Protein AF-0000000078682394 (afdb_homodimer)

Secondary structure (DSSP, 8-state):
-------------------PPPEEEEETTEEEEES-BS---EEE-S--TT-EEEEES-EEEEEEEEEEESEEEEES-EEEEEEEEEESSEEEEES-EEEEEEESS--SEEEEES-EEEEEE--GGGTTPEEEEES-EEEEEEEEETTEEEEEEPP-EEEEEE-SSSEEEEE-----/-------------------PPPEEEEETTEEEEES-BS---EEE-S--TT-EEEEES-EEEEEEEEEEESEEEEES-EEEEEEEEEESSEEEEES-EEEEEEESS--SEEEEES-EEEEEE--GGGTTPEEEEES-EEEEEEEEETTEEEEEEPP-EEEEEE-SSSEEEEE-----

Nearest PDB structures (foldseek):
  1k8f-assembly2_D  TM=9.895E-01  e=8.429E-22  Homo sapiens
  6fm2-assembly1_B-2  TM=9.900E-01  e=8.565E-20  Mus musculus
  2b0r-assembly1_A  TM=9.673E-01  e=3.808E-13  Cryptosporidium parvum
  1k4z-assembly1_A  TM=9.147E-01  e=5.083E-13  Saccharomyces cerevisiae
  1kq5-assembly1_A  TM=9.573E-01  e=5.751E-12  Saccharomyces cerevisiae

InterPro domains:
  IPR001837 Adenylate cyclase-associated CAP [PTHR10652] (9-176)
  IPR006599 CARP motif [SM00673] (58-95)
  IPR006599 CARP motif [SM00673] (96-133)
  IPR013912 Adenylate cyclase-associated CAP, C-terminal [PF08603] (21-173)
  IPR016098 Cyclase-associated protein CAP/septum formation inhibitor MinC, C-terminal [G3DSA:2.160.20.70] (15-176)
  IPR017901 C-CAP/cofactor C-like domain [PS51329] (21-154)
  IPR036223 Adenylate cyclase-associated CAP, C-terminal superfamily [SSF69340] (21-176)

Organism: Tetraodon nigroviridis (NCBI:txid99883)

Solvent-accessible surface area (backbone atoms only — not comparable to full-atom values): 17610 Å² total; per-residue (Å²): 133,84,79,75,76,77,79,69,59,20,59,54,72,75,80,67,79,76,76,66,74,62,44,78,50,73,57,89,51,35,34,40,39,29,36,40,64,72,39,72,78,45,71,45,68,93,57,45,57,86,22,34,38,43,34,32,47,28,30,46,26,26,40,37,38,42,55,40,28,28,34,39,38,40,34,46,29,33,42,30,37,41,36,35,29,33,33,70,43,42,38,37,39,31,53,26,30,45,32,35,39,37,39,67,32,35,40,51,31,38,36,39,29,46,24,50,28,36,39,37,34,42,19,88,71,20,51,76,24,38,36,34,38,24,41,32,40,70,32,31,43,28,41,66,51,92,96,43,69,48,78,40,74,54,82,48,40,31,38,33,35,52,71,86,83,49,79,46,70,44,66,48,78,66,86,115,134,85,81,75,77,75,83,68,57,20,60,55,71,73,79,68,78,75,76,66,73,61,43,78,48,73,57,90,52,35,34,40,39,30,37,41,63,71,39,73,78,45,72,46,68,93,56,44,57,84,22,34,38,41,35,33,48,28,30,46,26,27,40,37,38,42,57,40,30,29,32,38,38,40,35,48,27,33,42,30,36,39,37,36,31,31,33,71,43,41,39,36,39,30,53,25,31,46,32,35,40,36,38,66,32,35,39,51,30,38,36,38,29,48,23,50,28,36,41,38,34,41,20,88,72,20,50,76,24,38,34,35,40,25,41,31,40,72,31,31,40,28,42,66,51,91,95,43,70,46,77,42,75,54,82,47,40,31,37,34,34,53,73,85,84,48,79,46,71,44,66,50,77,66,83,116

pLDDT: mean 91.29, std 18.42, range [27.94, 99.0]

Sequence (352 aa):
PIKTRSPESVNTPPPVVQKRPPLLELEGKKWRVENFEQKHDLTIEETELKQVAYIFGCSNCTLQIKGKINSIIVDNCTKLGLVFENVVGIVEVINSKAVQVQVLGSVPTISINKTEGCQVYLSRESLRCDIVSARSSEMNILIPQEDEFKEFPVPEQFKTVWDGSKLATEPTEIAGPIKTRSPESVNTPPPVVQKRPPLLELEGKKWRVENFEQKHDLTIEETELKQVAYIFGCSNCTLQIKGKINSIIVDNCTKLGLVFENVVGIVEVINSKAVQVQVLGSVPTISINKTEGCQVYLSRESLRCDIVSARSSEMNILIPQEDEFKEFPVPEQFKTVWDGSKLATEPTEIAG

Structure (mmCIF, N/CA/C/O backbone):
data_AF-0000000078682394-model_v1
#
loop_
_entity.id
_entity.type
_entity.pdbx_description
1 polymer 'Cyclase associated actin cytoskeleton regulatory protein 2'
#
loop_
_atom_site.group_PDB
_atom_site.id
_atom_site.type_symbol
_atom_site.label_atom_id
_atom_site.label_alt_id
_atom_site.label_comp_id
_atom_site.label_asym_id
_atom_site.label_entity_id
_atom_site.label_seq_id
_atom_site.pdbx_PDB_ins_code
_atom_site.Cartn_x
_atom_site.Cartn_y
_atom_site.Cartn_z
_atom_site.occupancy
_atom_site.B_iso_or_equiv
_atom_site.auth_seq_id
_atom_site.auth_comp_id
_atom_site.auth_asym_id
_atom_site.auth_atom_id
_atom_site.pdbx_PDB_model_num
ATOM 1 N N . PRO A 1 1 ? -62.906 -20.812 2.996 1 30.47 1 PRO A N 1
ATOM 2 C CA . PRO A 1 1 ? -61.594 -20.891 3.637 1 30.47 1 PRO A CA 1
ATOM 3 C C . PRO A 1 1 ? -60.688 -19.734 3.236 1 30.47 1 PRO A C 1
ATOM 5 O O . PRO A 1 1 ? -60.438 -19.516 2.045 1 30.47 1 PRO A O 1
ATOM 8 N N . ILE A 1 2 ? -60.75 -18.609 4.039 1 33.66 2 ILE A N 1
ATOM 9 C CA . ILE A 1 2 ? -60.219 -17.266 3.824 1 33.66 2 ILE A CA 1
ATOM 10 C C . ILE A 1 2 ? -58.719 -17.328 3.73 1 33.66 2 ILE A C 1
ATOM 12 O O . ILE A 1 2 ? -58.031 -17.812 4.645 1 33.66 2 ILE A O 1
ATOM 16 N N . LYS A 1 3 ? -58.156 -17.344 2.518 1 36.88 3 LYS A N 1
ATOM 17 C CA . LYS A 1 3 ? -56.75 -17.344 2.15 1 36.88 3 LYS A CA 1
ATOM 18 C C . LYS A 1 3 ? -56 -16.219 2.832 1 36.88 3 LYS A C 1
ATOM 20 O O . LYS A 1 3 ? -56.25 -15.039 2.58 1 36.88 3 LYS A O 1
ATOM 25 N N . THR A 1 4 ? -55.656 -16.406 4.148 1 33.06 4 THR A N 1
ATOM 26 C CA . THR A 1 4 ? -54.969 -15.445 4.988 1 33.06 4 THR A CA 1
ATOM 27 C C . THR A 1 4 ? -53.656 -15.016 4.328 1 33.06 4 THR A C 1
ATOM 29 O O . THR A 1 4 ? -52.844 -15.852 3.928 1 33.06 4 THR A O 1
ATOM 32 N N . ARG A 1 5 ? -53.656 -13.797 3.693 1 38.97 5 ARG A N 1
ATOM 33 C CA . ARG A 1 5 ? -52.531 -13.148 3.004 1 38.97 5 ARG A CA 1
ATOM 34 C C . ARG A 1 5 ? -51.281 -13.156 3.869 1 38.97 5 ARG A C 1
ATOM 36 O O . ARG A 1 5 ? -51.375 -13.07 5.098 1 38.97 5 ARG A O 1
ATOM 43 N N . SER A 1 6 ? -50.219 -13.82 3.418 1 41.22 6 SER A N 1
ATOM 44 C CA . SER A 1 6 ? -48.875 -13.961 3.982 1 41.22 6 SER A CA 1
ATOM 45 C C . SER A 1 6 ? -48.312 -12.609 4.422 1 41.22 6 SER A C 1
ATOM 47 O O . SER A 1 6 ? -48.5 -11.602 3.738 1 41.22 6 SER A O 1
ATOM 49 N N . PRO A 1 7 ? -48.125 -12.367 5.723 1 40.88 7 PRO A N 1
ATOM 50 C CA . PRO A 1 7 ? -47.625 -11.133 6.332 1 40.88 7 PRO A CA 1
ATOM 51 C C . PRO A 1 7 ? -46.406 -10.57 5.609 1 40.88 7 PRO A C 1
ATOM 53 O O . PRO A 1 7 ? -45.531 -11.336 5.18 1 40.88 7 PRO A O 1
ATOM 56 N N . GLU A 1 8 ? -46.5 -9.469 4.895 1 40.22 8 GLU A N 1
ATOM 57 C CA . GLU A 1 8 ? -45.469 -8.695 4.219 1 40.22 8 GLU A CA 1
ATOM 58 C C . GLU A 1 8 ? -44.281 -8.453 5.141 1 40.22 8 GLU A C 1
ATOM 60 O O . GLU A 1 8 ? -44.438 -8.031 6.285 1 40.22 8 GLU A O 1
ATOM 65 N N . SER A 1 9 ? -43.188 -9.195 5.094 1 43.06 9 SER A N 1
ATOM 66 C CA . SER A 1 9 ? -41.906 -9.031 5.773 1 43.06 9 SER A CA 1
ATOM 67 C C . SER A 1 9 ? -41.438 -7.578 5.754 1 43.06 9 SER A C 1
ATOM 69 O O . SER A 1 9 ? -41.344 -6.965 4.688 1 43.06 9 SER A O 1
ATOM 71 N N . VAL A 1 10 ? -41.719 -6.73 6.77 1 39.91 10 VAL A N 1
ATOM 72 C CA . VAL A 1 10 ? -41.25 -5.367 6.961 1 39.91 10 VAL A CA 1
ATOM 73 C C . VAL A 1 10 ? -39.75 -5.324 6.836 1 39.91 10 VAL A C 1
ATOM 75 O O . VAL A 1 10 ? -39.031 -6.094 7.492 1 39.91 10 VAL A O 1
ATOM 78 N N . ASN A 1 11 ? -39.125 -5.102 5.715 1 41.47 11 ASN A N 1
ATOM 79 C CA . ASN A 1 11 ? -37.719 -4.777 5.461 1 41.47 11 ASN A CA 1
ATOM 80 C C . ASN A 1 11 ? -37.219 -3.721 6.43 1 41.47 11 ASN A C 1
ATOM 82 O O . ASN A 1 11 ? -37.625 -2.562 6.375 1 41.47 11 ASN A O 1
ATOM 86 N N . THR A 1 12 ? -37.031 -4.07 7.746 1 46.06 12 THR A N 1
ATOM 87 C CA . THR A 1 12 ? -36.375 -3.127 8.641 1 46.06 12 THR A CA 1
ATOM 88 C C . THR A 1 12 ? -35.094 -2.562 8 1 46.06 12 THR A C 1
ATOM 90 O O . THR A 1 12 ? -34.281 -3.314 7.48 1 46.06 12 THR A O 1
ATOM 93 N N . PRO A 1 13 ? -35.062 -1.286 7.625 1 49.69 13 PRO A N 1
ATOM 94 C CA . PRO A 1 13 ? -33.844 -0.678 7.078 1 49.69 13 PRO A CA 1
ATOM 95 C C . PRO A 1 13 ? -32.594 -1.03 7.879 1 49.69 13 PRO A C 1
ATOM 97 O O . PRO A 1 13 ? -32.688 -1.32 9.07 1 49.69 13 PRO A O 1
ATOM 100 N N . PRO A 1 14 ? -31.562 -1.532 7.293 1 50.28 14 PRO A N 1
ATOM 101 C CA . PRO A 1 14 ? -30.312 -1.797 8.016 1 50.28 14 PRO A CA 1
ATOM 102 C C . PRO A 1 14 ? -29.984 -0.721 9.047 1 50.28 14 PRO A C 1
ATOM 104 O O . PRO A 1 14 ? -30.391 0.434 8.891 1 50.28 14 PRO A O 1
ATOM 107 N N . PRO A 1 15 ? -29.734 -1.069 10.32 1 46.47 15 PRO A N 1
ATOM 108 C CA . PRO A 1 15 ? -29.375 -0.063 11.32 1 46.47 15 PRO A CA 1
ATOM 109 C C . PRO A 1 15 ? -28.406 0.982 10.781 1 46.47 15 PRO A C 1
ATOM 111 O O . PRO A 1 15 ? -27.438 0.636 10.086 1 46.47 15 PRO A O 1
ATOM 114 N N . VAL A 1 16 ? -28.75 2.145 10.422 1 47.88 16 VAL A N 1
ATOM 115 C CA . VAL A 1 16 ? -27.891 3.275 10.094 1 47.88 16 VAL A CA 1
ATOM 116 C C . VAL A 1 16 ? -26.688 3.299 11.031 1 47.88 16 VAL A C 1
ATOM 118 O O . VAL A 1 16 ? -26.828 3.193 12.25 1 47.88 16 VAL A O 1
ATOM 121 N N . VAL A 1 17 ? -25.516 2.746 10.75 1 52.59 17 VAL A N 1
ATOM 122 C CA . VAL A 1 17 ? -24.344 2.959 11.578 1 52.59 17 VAL A CA 1
ATOM 123 C C . VAL A 1 17 ? -24.375 4.359 12.188 1 52.59 17 VAL A C 1
ATOM 125 O O . VAL A 1 17 ? -24.391 5.355 11.461 1 52.59 17 VAL A O 1
ATOM 128 N N . GLN A 1 18 ? -25.062 4.449 13.258 1 57.16 18 GLN A N 1
ATOM 129 C CA . GLN A 1 18 ? -25.25 5.734 13.922 1 57.16 18 GLN A CA 1
ATOM 130 C C . GLN A 1 18 ? -23.953 6.52 13.984 1 57.16 18 GLN A C 1
ATOM 132 O O . GLN A 1 18 ? -22.938 6.023 14.5 1 57.16 18 GLN A O 1
ATOM 137 N N . LYS A 1 19 ? -23.656 7.457 13.117 1 69.19 19 LYS A N 1
ATOM 138 C CA . LYS A 1 19 ? -22.516 8.367 13.094 1 69.19 19 LYS A CA 1
ATOM 139 C C . LYS A 1 19 ? -22.328 9.055 14.445 1 69.19 19 LYS A C 1
ATOM 141 O O . LYS A 1 19 ? -23.281 9.617 14.992 1 69.19 19 LYS A O 1
ATOM 146 N N . ARG A 1 20 ? -21.266 8.82 15.234 1 90.5 20 ARG A N 1
ATOM 147 C CA . ARG A 1 20 ? -20.922 9.484 16.484 1 90.5 20 ARG A CA 1
ATOM 148 C C . ARG A 1 20 ? -20.906 11 16.312 1 90.5 20 ARG A C 1
ATOM 150 O O . ARG A 1 20 ? -20.625 11.508 15.234 1 90.5 20 ARG A O 1
ATOM 157 N N . PRO A 1 21 ? -21.359 11.75 17.359 1 96.25 21 PRO A N 1
ATOM 158 C CA . PRO A 1 21 ? -21.375 13.211 17.281 1 96.25 21 PRO A CA 1
ATOM 159 C C . PRO A 1 21 ? -19.969 13.805 17.156 1 96.25 21 PRO A C 1
ATOM 161 O O . PRO A 1 21 ? -19 13.203 17.609 1 96.25 21 PRO A O 1
ATOM 164 N N . PRO A 1 22 ? -19.969 15.008 16.5 1 98.38 22 PRO A N 1
ATOM 165 C CA . PRO A 1 22 ? -18.688 15.703 16.438 1 98.38 22 PRO A CA 1
ATOM 166 C C . PRO A 1 22 ? -18.141 16.047 17.812 1 98.38 22 PRO A C 1
ATOM 168 O O . PRO A 1 22 ? -18.906 16.344 18.734 1 98.38 22 PRO A O 1
ATOM 171 N N . LEU A 1 23 ? -16.891 15.992 17.984 1 98.44 23 LEU A N 1
ATOM 172 C CA . LEU A 1 23 ? -16.25 16.219 19.266 1 98.44 23 LEU A CA 1
ATOM 173 C C . LEU A 1 23 ? -14.906 16.922 19.078 1 98.44 23 LEU A C 1
ATOM 175 O O . LEU A 1 23 ? -14.109 16.547 18.219 1 98.44 23 LEU A O 1
ATOM 179 N N . LEU A 1 24 ? -14.633 18 19.766 1 98.62 24 LEU A N 1
ATOM 180 C CA . LEU A 1 24 ? -13.344 18.672 19.922 1 98.62 24 LEU A CA 1
ATOM 181 C C . LEU A 1 24 ? -13.07 19 21.375 1 98.62 24 LEU A C 1
ATOM 183 O O . LEU A 1 24 ? -13.656 19.938 21.922 1 98.62 24 LEU A O 1
ATOM 187 N N . GLU A 1 25 ? -12.227 18.219 21.969 1 98.19 25 GLU A N 1
ATOM 188 C CA . GLU A 1 25 ? -11.977 18.422 23.406 1 98.19 25 GLU A CA 1
ATOM 189 C C . GLU A 1 25 ? -10.602 17.906 23.797 1 98.19 25 GLU A C 1
ATOM 191 O O . GLU A 1 25 ? -10.023 17.047 23.109 1 98.19 25 GLU A O 1
ATOM 196 N N . LEU A 1 26 ? -10.078 18.438 24.891 1 98.69 26 LEU A N 1
ATOM 197 C CA . LEU A 1 26 ? -8.859 17.938 25.5 1 98.69 26 LEU A CA 1
ATOM 198 C C . LEU A 1 26 ? -9.172 16.938 26.609 1 98.69 26 LEU A C 1
ATOM 200 O O . LEU A 1 26 ? -9.844 17.266 27.578 1 98.69 26 LEU A O 1
ATOM 204 N N . GLU A 1 27 ? -8.844 15.727 26.438 1 98.38 27 GLU A N 1
ATOM 205 C CA . GLU A 1 27 ? -8.914 14.695 27.469 1 98.38 27 GLU A CA 1
ATOM 206 C C . GLU A 1 27 ? -7.527 14.328 27.984 1 98.38 27 GLU A C 1
ATOM 208 O O . GLU A 1 27 ? -6.816 13.539 27.359 1 98.38 27 GLU A O 1
ATOM 213 N N . GLY A 1 28 ? -7.168 14.875 29.266 1 97.94 28 GLY A N 1
ATOM 214 C CA . GLY A 1 28 ? -5.789 14.742 29.703 1 97.94 28 GLY A CA 1
ATOM 215 C C . GLY A 1 28 ? -4.797 15.461 28.812 1 97.94 28 GLY A C 1
ATOM 216 O O . GLY A 1 28 ? -4.836 16.688 28.703 1 97.94 28 GLY A O 1
ATOM 217 N N . LYS A 1 29 ? -3.979 14.703 28.234 1 98.62 29 LYS A N 1
ATOM 218 C CA . LYS A 1 29 ? -2.988 15.297 27.344 1 98.62 29 LYS A CA 1
ATOM 219 C C . LYS A 1 29 ? -3.379 15.094 25.875 1 98.62 29 LYS A C 1
ATOM 221 O O . LYS A 1 29 ? -2.631 15.461 24.969 1 98.62 29 LYS A O 1
ATOM 226 N N . LYS A 1 30 ? -4.508 14.492 25.641 1 98.81 30 LYS A N 1
ATOM 227 C CA . LYS A 1 30 ? -4.895 14.109 24.297 1 98.81 30 LYS A CA 1
ATOM 228 C C . LYS A 1 30 ? -6.027 14.984 23.766 1 98.81 30 LYS A C 1
ATOM 230 O O . LYS A 1 30 ? -7.133 14.977 24.312 1 98.81 30 LYS A O 1
ATOM 235 N N . TRP A 1 31 ? -5.746 15.781 22.75 1 98.94 31 TRP A N 1
ATOM 236 C CA . TRP A 1 31 ? -6.812 16.438 22.016 1 98.94 31 TRP A CA 1
ATOM 237 C C . TRP A 1 31 ? -7.559 15.445 21.125 1 98.94 31 TRP A C 1
ATOM 239 O O . TRP A 1 31 ? -6.945 14.703 20.359 1 98.94 31 TRP A O 1
ATOM 249 N N . ARG A 1 32 ? -8.836 15.406 21.203 1 98.81 32 ARG A N 1
ATOM 250 C CA . ARG A 1 32 ? -9.695 14.594 20.359 1 98.81 32 ARG A CA 1
ATOM 251 C C . ARG A 1 32 ? -10.492 15.461 19.391 1 98.81 32 ARG A C 1
ATOM 253 O O . ARG A 1 32 ? -11.156 16.406 19.812 1 98.81 32 ARG A O 1
ATOM 260 N N . VAL A 1 33 ? -10.336 15.203 18.141 1 98.88 33 VAL A N 1
ATOM 261 C CA . VAL A 1 33 ? -11.102 15.852 17.062 1 98.88 33 VAL A CA 1
ATOM 262 C C . VAL A 1 33 ? -11.828 14.789 16.25 1 98.88 33 VAL A C 1
ATOM 264 O O . VAL A 1 33 ? -11.227 14.133 15.391 1 98.88 33 VAL A O 1
ATOM 267 N N . GLU A 1 34 ? -13.109 14.633 16.438 1 98.81 34 GLU A N 1
ATOM 268 C CA . GLU A 1 34 ? -13.742 13.445 15.883 1 98.81 34 GLU A CA 1
ATOM 269 C C . GLU A 1 34 ? -15.047 13.789 15.164 1 98.81 34 GLU A C 1
ATOM 271 O O . GLU A 1 34 ? -15.797 14.656 15.617 1 98.81 34 GLU A O 1
ATOM 276 N N . ASN A 1 35 ? -15.242 13.25 14.039 1 98.75 35 ASN A N 1
ATOM 277 C CA . ASN A 1 35 ? -16.531 13.102 13.375 1 98.75 35 ASN A CA 1
ATOM 278 C C . ASN A 1 35 ? -17.078 14.453 12.891 1 98.75 35 ASN A C 1
ATOM 280 O O . ASN A 1 35 ? -18.281 14.68 12.922 1 98.75 35 A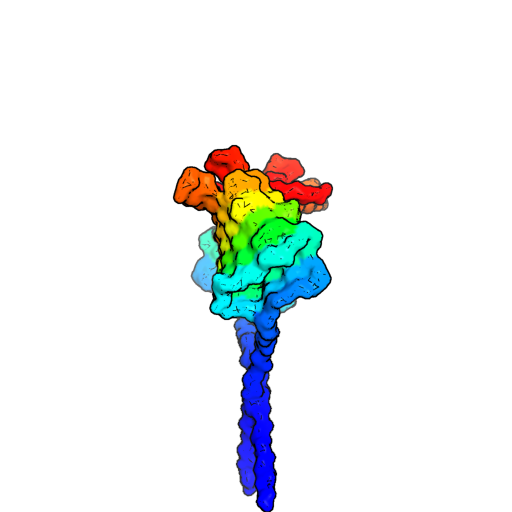SN A O 1
ATOM 284 N N . PHE A 1 36 ? -16.156 15.344 12.555 1 98.75 36 PHE A N 1
ATOM 285 C CA . PHE A 1 36 ? -16.594 16.578 11.922 1 98.75 36 PHE A CA 1
ATOM 286 C C . PHE A 1 36 ? -16.812 16.391 10.43 1 98.75 36 PHE A C 1
ATOM 288 O O . PHE A 1 36 ? -16.078 15.633 9.781 1 98.75 36 PHE A O 1
ATOM 295 N N . GLU A 1 37 ? -17.797 17 9.914 1 98.5 37 GLU A N 1
ATOM 296 C CA . GLU A 1 37 ? -18.078 17.031 8.484 1 98.5 37 GLU A CA 1
ATOM 297 C C . GLU A 1 37 ? -18.25 18.469 7.984 1 98.5 37 GLU A C 1
ATOM 299 O O . GLU A 1 37 ? -18.969 19.266 8.602 1 98.5 37 GLU A O 1
ATOM 304 N N . GLN A 1 38 ? -17.609 18.828 6.957 1 98.31 38 GLN A N 1
ATOM 305 C CA . GLN A 1 38 ? -17.766 20.109 6.277 1 98.31 38 GLN A CA 1
ATOM 306 C C . GLN A 1 38 ? -17.516 21.281 7.23 1 98.31 38 GLN A C 1
ATOM 308 O O . GLN A 1 38 ? -18.297 22.234 7.281 1 98.31 38 GLN A O 1
ATOM 313 N N . LYS A 1 39 ? -16.516 21.141 8.102 1 98.44 39 LYS A N 1
ATOM 314 C CA . LYS A 1 39 ? -16.109 22.203 9.016 1 98.44 39 LYS A CA 1
ATOM 315 C C . LYS A 1 39 ? -14.695 22.672 8.703 1 98.44 39 LYS A C 1
ATOM 317 O O . LYS A 1 39 ? -13.75 21.875 8.719 1 98.44 39 LYS A O 1
ATOM 322 N N . HIS A 1 40 ? -14.508 23.953 8.43 1 98.62 40 HIS A N 1
ATOM 323 C CA . HIS A 1 40 ? -13.227 24.406 7.906 1 98.62 40 HIS A CA 1
ATOM 324 C C . HIS A 1 40 ? -12.578 25.422 8.844 1 98.62 40 HIS A C 1
ATOM 326 O O . HIS A 1 40 ? -11.617 26.094 8.469 1 98.62 40 HIS A O 1
ATOM 332 N N . ASP A 1 41 ? -13.18 25.562 10.055 1 98.5 41 ASP A N 1
ATOM 333 C CA . ASP A 1 41 ? -12.633 26.547 10.984 1 98.5 41 ASP A CA 1
ATOM 334 C C . ASP A 1 41 ? -12.266 25.891 12.312 1 98.5 41 ASP A C 1
ATOM 336 O O . ASP A 1 41 ? -12.297 26.547 13.359 1 98.5 41 ASP A O 1
ATOM 340 N N . LEU A 1 42 ? -11.969 24.609 12.305 1 98.81 42 LEU A N 1
ATOM 341 C CA . LEU A 1 42 ? -11.508 23.938 13.523 1 98.81 42 LEU A CA 1
ATOM 342 C C . LEU A 1 42 ? -10.117 24.438 13.914 1 98.81 42 LEU A C 1
ATOM 344 O O . LEU A 1 42 ? -9.25 24.594 13.055 1 98.81 42 LEU A O 1
ATOM 348 N N . THR A 1 43 ? -9.969 24.75 15.266 1 98.81 43 THR A N 1
ATOM 349 C CA . THR A 1 43 ? -8.672 25.234 15.711 1 98.81 43 THR A CA 1
ATOM 350 C C . THR A 1 43 ? -8.367 24.734 17.125 1 98.81 43 THR A C 1
ATOM 352 O O . THR A 1 43 ? -9.258 24.688 17.984 1 98.81 43 THR A O 1
ATOM 355 N N . ILE A 1 44 ? -7.18 24.359 17.281 1 98.81 44 ILE A N 1
ATOM 356 C CA . ILE A 1 44 ? -6.609 24.141 18.609 1 98.81 44 ILE A CA 1
ATOM 357 C C . ILE A 1 44 ? -5.535 25.188 18.891 1 98.81 44 ILE A C 1
ATOM 359 O O . ILE A 1 44 ? -4.5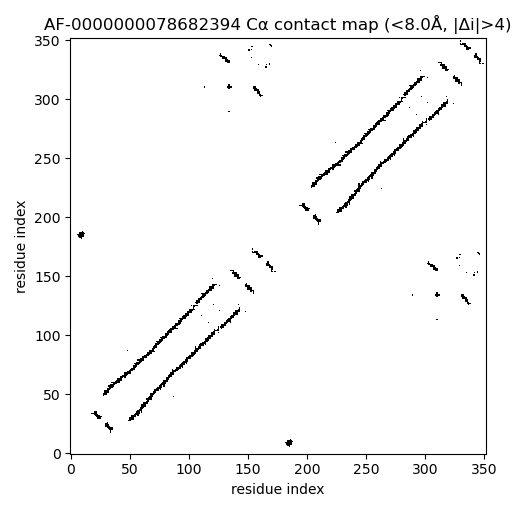 25.219 18.234 1 98.81 44 ILE A O 1
ATOM 363 N N . GLU A 1 45 ? -5.719 26.016 19.922 1 97.5 45 GLU A N 1
ATOM 364 C CA . GLU A 1 45 ? -4.809 27.141 20.172 1 97.5 45 GLU A CA 1
ATOM 365 C C . GLU A 1 45 ? -4.012 26.922 21.453 1 97.5 45 GLU A C 1
ATOM 367 O O . GLU A 1 45 ? -2.842 27.312 21.531 1 97.5 45 GLU A O 1
ATOM 372 N N . GLU A 1 46 ? -4.594 26.406 22.516 1 95.62 46 GLU A N 1
ATOM 373 C CA . GLU A 1 46 ? -3.902 26.203 23.781 1 95.62 46 GLU A CA 1
ATOM 374 C C . GLU A 1 46 ? -3.215 24.828 23.812 1 95.62 46 GLU A C 1
ATOM 376 O O . GLU A 1 46 ? -3.785 23.859 24.297 1 95.62 46 GLU A O 1
ATOM 381 N N . THR A 1 47 ? -1.995 24.859 23.297 1 98.38 47 THR A N 1
ATOM 382 C CA . THR A 1 47 ? -1.3 23.578 23.203 1 98.38 47 THR A CA 1
ATOM 383 C C . THR A 1 47 ? -0.119 23.531 24.156 1 98.38 47 THR A C 1
ATOM 385 O O . THR A 1 47 ? 0.39 24.578 24.578 1 98.38 47 THR A O 1
ATOM 388 N N . GLU A 1 48 ? 0.277 22.391 24.609 1 98.56 48 GLU A N 1
ATOM 389 C CA . GLU A 1 48 ? 1.474 22.109 25.391 1 98.56 48 GLU A CA 1
ATOM 390 C C . GLU A 1 48 ? 2.301 21 24.734 1 98.56 48 GLU A C 1
ATOM 392 O O . GLU A 1 48 ? 1.747 20.078 24.141 1 98.56 48 GLU A O 1
ATOM 397 N N . LEU A 1 49 ? 3.529 21.062 25.062 1 98.25 49 LEU A N 1
ATOM 398 C CA . LEU A 1 49 ? 4.52 20.203 24.422 1 98.25 49 LEU A CA 1
ATOM 399 C C . LEU A 1 49 ? 4.18 18.734 24.641 1 98.25 49 LEU A C 1
ATOM 401 O O . LEU A 1 49 ? 4.402 17.906 23.766 1 98.25 49 LEU A O 1
ATOM 405 N N . LYS A 1 50 ? 3.689 18.406 25.781 1 98.5 50 LYS A N 1
ATOM 406 C CA . LYS A 1 50 ? 3.441 17.016 26.141 1 98.5 50 LYS A CA 1
ATOM 407 C C . LYS A 1 50 ? 2.174 16.484 25.469 1 98.5 50 LYS A C 1
ATOM 409 O O . LYS A 1 50 ? 1.908 15.281 25.484 1 98.5 50 LYS A O 1
ATOM 414 N N . GLN A 1 51 ? 1.361 17.359 24.844 1 98.88 51 GLN A N 1
ATOM 415 C CA . GLN A 1 51 ? 0.046 17 24.328 1 98.88 51 GLN A CA 1
ATOM 416 C C . GLN A 1 51 ? 0.157 16.328 22.969 1 98.88 51 GLN A C 1
ATOM 418 O O . GLN A 1 51 ? 1.135 16.547 22.25 1 98.88 51 GLN A O 1
ATOM 423 N N . VAL A 1 52 ? -0.777 15.445 22.672 1 98.94 52 VAL A N 1
ATOM 424 C CA . VAL A 1 52 ? -0.942 14.812 21.375 1 98.94 52 VAL A CA 1
ATOM 425 C C . VAL A 1 52 ? -2.332 15.117 20.828 1 98.94 52 VAL A C 1
ATOM 427 O O . VAL A 1 52 ? -3.25 15.445 21.578 1 98.94 52 VAL A O 1
ATOM 430 N N . ALA A 1 53 ? -2.514 15.094 19.531 1 98.94 53 ALA A N 1
ATOM 431 C CA . ALA A 1 53 ? -3.816 15.273 18.891 1 98.94 53 ALA A CA 1
ATOM 432 C C . ALA A 1 53 ? -4.215 14.039 18.094 1 98.94 53 ALA A C 1
ATOM 434 O O . ALA A 1 53 ? -3.391 13.461 17.375 1 98.94 53 ALA A O 1
ATOM 435 N N . TYR A 1 54 ? -5.363 13.602 18.312 1 98.94 54 TYR A N 1
ATOM 436 C CA . TYR A 1 54 ? -5.961 12.492 17.562 1 98.94 54 TYR A CA 1
ATOM 437 C C . TYR A 1 54 ? -7.184 12.953 16.781 1 98.94 54 TYR A C 1
ATOM 439 O O . TYR A 1 54 ? -8.195 13.336 17.375 1 98.94 54 TYR A O 1
ATOM 447 N N . ILE A 1 55 ? -7.062 12.914 15.484 1 98.94 55 ILE A N 1
ATOM 448 C CA . ILE A 1 55 ? -8.133 13.312 14.578 1 98.94 55 ILE A CA 1
ATOM 449 C C . ILE A 1 55 ? -8.75 12.078 13.938 1 98.94 55 ILE A C 1
ATOM 451 O O . ILE A 1 55 ? -8.055 11.281 13.305 1 98.94 55 ILE A O 1
ATOM 455 N N . PHE A 1 56 ? -10.031 11.93 14.07 1 98.88 56 PHE A N 1
ATOM 456 C CA . PHE A 1 56 ? -10.641 10.68 13.633 1 98.88 56 PHE A CA 1
ATOM 457 C C . PHE A 1 56 ? -11.969 10.945 12.922 1 98.88 56 PHE A C 1
ATOM 459 O O . PHE A 1 56 ? -12.812 11.68 13.438 1 98.88 56 PHE A O 1
ATOM 466 N N . GLY A 1 57 ? -12.125 10.375 11.766 1 98.75 57 GLY A N 1
ATOM 467 C CA . GLY A 1 57 ? -13.43 10.297 11.125 1 98.75 57 GLY A CA 1
ATOM 468 C C . GLY A 1 57 ? -13.93 11.641 10.625 1 98.75 57 GLY A C 1
ATOM 469 O O . GLY A 1 57 ? -15.133 11.875 10.562 1 98.75 57 GLY A O 1
ATOM 470 N N . CYS A 1 58 ? -13.031 12.562 10.398 1 98.81 58 CYS A N 1
ATOM 471 C CA . CYS A 1 58 ? -13.414 13.859 9.867 1 98.81 58 CYS A CA 1
ATOM 472 C C . CYS A 1 58 ? -13.445 13.844 8.344 1 98.81 58 CYS A C 1
ATOM 474 O O . CYS A 1 58 ? -12.633 13.164 7.711 1 98.81 58 CYS A O 1
ATOM 476 N N . SER A 1 59 ? -14.375 14.531 7.738 1 98.88 59 SER A N 1
ATOM 477 C CA . SER A 1 59 ? -14.539 14.555 6.289 1 98.88 59 SER A CA 1
ATOM 478 C C . SER A 1 59 ? -14.758 15.977 5.785 1 98.88 59 SER A C 1
ATOM 480 O O . SER A 1 59 ? -15.648 16.688 6.266 1 98.88 59 SER A O 1
ATOM 482 N N . ASN A 1 60 ? -14.031 16.344 4.883 1 98.81 60 ASN A N 1
ATOM 483 C CA . ASN A 1 60 ? -14.117 17.672 4.285 1 98.81 60 ASN A CA 1
ATOM 484 C C . ASN A 1 60 ? -14 18.766 5.34 1 98.81 60 ASN A C 1
ATOM 486 O O . ASN A 1 60 ? -14.883 19.625 5.449 1 98.81 60 ASN A O 1
ATOM 490 N N . CYS A 1 61 ? -12.875 18.703 6.043 1 98.88 61 CYS A N 1
ATOM 491 C CA . CYS A 1 61 ? -12.633 19.609 7.16 1 98.88 61 CYS A CA 1
ATOM 492 C C . CYS A 1 61 ? -11.234 20.203 7.094 1 98.88 61 CYS A C 1
ATOM 494 O O . CYS A 1 61 ? -10.367 19.672 6.383 1 98.88 61 CYS A O 1
ATOM 496 N N . THR A 1 62 ? -11.055 21.266 7.777 1 98.94 62 THR A N 1
ATOM 497 C CA . THR A 1 62 ? -9.734 21.828 7.988 1 98.94 62 THR A CA 1
ATOM 498 C C . THR A 1 62 ? -9.469 22.047 9.477 1 98.94 62 THR A C 1
ATOM 500 O O . THR A 1 62 ? -10.344 22.547 10.195 1 98.94 62 THR A O 1
ATOM 503 N N . LEU A 1 63 ? -8.383 21.625 9.922 1 98.94 63 LEU A N 1
ATOM 504 C CA . LEU A 1 63 ? -7.973 21.797 11.312 1 98.94 63 LEU A CA 1
ATOM 505 C C . LEU A 1 63 ? -6.637 22.531 11.398 1 98.94 63 LEU A C 1
ATOM 507 O O . LEU A 1 63 ? -5.691 22.188 10.68 1 98.94 63 LEU A O 1
ATOM 511 N N . GLN A 1 64 ? -6.609 23.531 12.211 1 98.94 64 GLN A N 1
ATOM 512 C CA . GLN A 1 64 ? -5.363 24.219 12.523 1 98.94 64 GLN A CA 1
ATOM 513 C C . GLN A 1 64 ? -4.941 23.969 13.969 1 98.94 64 GLN A C 1
ATOM 515 O O . GLN A 1 64 ? -5.754 24.078 14.883 1 98.94 64 GLN A O 1
ATOM 520 N N . ILE A 1 65 ? -3.725 23.625 14.125 1 98.94 65 ILE A N 1
ATOM 521 C CA . ILE A 1 65 ? -3.16 23.453 15.461 1 98.94 65 ILE A CA 1
ATOM 522 C C . ILE A 1 65 ? -2.012 24.438 15.664 1 98.94 65 ILE A C 1
ATOM 524 O O . ILE A 1 65 ? -0.986 24.359 14.984 1 98.94 65 ILE A O 1
ATOM 528 N N . LYS A 1 66 ? -2.143 25.312 16.594 1 98.81 66 LYS A N 1
ATOM 529 C CA . LYS A 1 66 ? -1.12 26.312 16.859 1 98.81 66 LYS A CA 1
ATOM 530 C C . LYS A 1 66 ? -0.173 25.844 17.969 1 98.81 66 LYS A C 1
ATOM 532 O O . LYS A 1 66 ? -0.547 25.031 18.812 1 98.81 66 LYS A O 1
ATOM 537 N N . GLY A 1 67 ? 1.029 26.406 17.938 1 98.56 67 GLY A N 1
ATOM 538 C CA . GLY A 1 67 ? 1.997 26.094 18.984 1 98.56 67 GLY A CA 1
ATOM 539 C C . GLY A 1 67 ? 2.783 24.828 18.703 1 98.56 67 GLY A C 1
ATOM 540 O O . GLY A 1 67 ? 3.176 24.562 17.578 1 98.56 67 GLY A O 1
ATOM 541 N N . LYS A 1 68 ? 3.215 24.219 19.828 1 98.75 68 LYS A N 1
ATOM 542 C CA . LYS A 1 68 ? 4.074 23.047 19.75 1 98.75 68 LYS A CA 1
ATOM 543 C C . LYS A 1 68 ? 3.484 21.875 20.531 1 98.75 68 LYS A C 1
ATOM 545 O O . LYS A 1 68 ? 3.145 22.016 21.719 1 98.75 68 LYS A O 1
ATOM 550 N N . ILE A 1 69 ? 3.219 20.766 19.859 1 98.81 69 ILE A N 1
ATOM 551 C CA . ILE A 1 69 ? 2.721 19.594 20.547 1 98.81 69 ILE A CA 1
ATOM 552 C C . ILE A 1 69 ? 3.605 18.391 20.219 1 98.81 69 ILE A C 1
ATOM 554 O O . ILE A 1 69 ? 4.527 18.5 19.406 1 98.81 69 ILE A O 1
ATOM 558 N N . ASN A 1 70 ? 3.373 17.234 20.812 1 98.94 70 ASN A N 1
ATOM 559 C CA . ASN A 1 70 ? 4.25 16.078 20.734 1 98.94 70 ASN A CA 1
ATOM 560 C C . ASN A 1 70 ? 4.051 15.32 19.422 1 98.94 70 ASN A C 1
ATOM 562 O O . ASN A 1 70 ? 5.023 14.984 18.734 1 98.94 70 ASN A O 1
ATOM 566 N N . SER A 1 71 ? 2.787 15 19.172 1 98.94 71 SER A N 1
ATOM 567 C CA . SER A 1 71 ? 2.5 14.219 17.969 1 98.94 71 SER A CA 1
ATOM 568 C C . SER A 1 71 ? 1.068 14.438 17.5 1 98.94 71 SER A C 1
ATOM 570 O O . SER A 1 71 ? 0.235 14.961 18.234 1 98.94 71 SER A O 1
ATOM 572 N N . ILE A 1 72 ? 0.79 14.133 16.281 1 99 72 ILE A N 1
ATOM 573 C CA . ILE A 1 72 ? -0.539 14.203 15.688 1 99 72 ILE A CA 1
ATOM 574 C C . ILE A 1 72 ? -0.832 12.914 14.93 1 99 72 ILE A C 1
ATOM 576 O O . ILE A 1 72 ? 0.034 12.391 14.227 1 99 72 ILE A O 1
ATOM 580 N N . ILE A 1 73 ? -1.991 12.375 15.062 1 99 73 ILE A N 1
ATOM 581 C CA . ILE A 1 73 ? -2.449 11.242 14.273 1 99 73 ILE A CA 1
ATOM 582 C C . ILE A 1 73 ? -3.752 11.594 13.562 1 99 73 ILE A C 1
ATOM 584 O O . ILE A 1 73 ? -4.719 12.016 14.195 1 99 73 ILE A O 1
ATOM 588 N N . VAL A 1 74 ? -3.777 11.5 12.312 1 98.94 74 VAL A N 1
ATOM 589 C CA . VAL A 1 74 ? -4.961 11.594 11.469 1 98.94 74 VAL A CA 1
ATOM 590 C C . VAL A 1 74 ? -5.398 10.195 11.039 1 98.94 74 VAL A C 1
ATOM 592 O O . VAL A 1 74 ? -4.676 9.5 10.312 1 98.94 74 VAL A O 1
ATOM 595 N N . ASP A 1 75 ? -6.578 9.812 11.453 1 98.94 75 ASP A N 1
ATOM 596 C CA . ASP A 1 75 ? -7.023 8.438 11.234 1 98.94 75 ASP A CA 1
ATOM 597 C C . ASP A 1 75 ? -8.438 8.406 10.656 1 98.94 75 ASP A C 1
ATOM 599 O O . ASP A 1 75 ? -9.359 8.992 11.219 1 98.94 75 ASP A O 1
ATOM 603 N N . ASN A 1 76 ? -8.547 7.703 9.516 1 98.88 76 ASN A N 1
ATOM 604 C CA . ASN A 1 76 ? -9.859 7.469 8.922 1 98.88 76 ASN A CA 1
ATOM 605 C C . ASN A 1 76 ? -10.555 8.781 8.562 1 98.88 76 ASN A C 1
ATOM 607 O O . ASN A 1 76 ? -11.727 8.977 8.891 1 98.88 76 ASN A O 1
ATOM 611 N N . CYS A 1 77 ? -9.797 9.688 7.941 1 98.94 77 CYS A N 1
ATOM 612 C CA . CYS A 1 77 ? -10.344 10.969 7.512 1 98.94 77 CYS A CA 1
ATOM 613 C C . CYS A 1 77 ? -10.367 11.07 5.992 1 98.94 77 CYS A C 1
ATOM 615 O O . CYS A 1 77 ? -9.594 10.391 5.309 1 98.94 77 CYS A O 1
ATOM 617 N N . THR A 1 78 ? -11.203 11.82 5.445 1 98.94 78 THR A N 1
ATOM 618 C CA . THR A 1 78 ? -11.32 12.055 4.008 1 98.94 78 THR A CA 1
ATOM 619 C C . THR A 1 78 ? -11.391 13.555 3.717 1 98.94 78 THR A C 1
ATOM 621 O O . THR A 1 78 ? -12.164 14.281 4.348 1 98.94 78 THR A O 1
ATOM 624 N N . LYS A 1 79 ? -10.617 14.039 2.844 1 98.88 79 LYS A N 1
ATOM 625 C CA . LYS A 1 79 ? -10.586 15.453 2.471 1 98.88 79 LYS A CA 1
ATOM 626 C C . LYS A 1 79 ? -10.32 16.328 3.684 1 98.88 79 LYS A C 1
ATOM 628 O O . LYS A 1 79 ? -11.062 17.281 3.941 1 98.88 79 LYS A O 1
ATOM 633 N N . LEU A 1 80 ? -9.328 15.992 4.426 1 98.94 80 LEU A N 1
ATOM 634 C CA . LEU A 1 80 ? -8.938 16.766 5.598 1 98.94 80 LEU A CA 1
ATOM 635 C C . LEU A 1 80 ? -7.691 17.594 5.312 1 98.94 80 LEU A C 1
ATOM 637 O O . LEU A 1 80 ? -6.719 17.094 4.754 1 98.94 80 LEU A O 1
ATOM 641 N N . GLY A 1 81 ? -7.742 18.828 5.59 1 98.94 81 GLY A N 1
ATOM 642 C CA . GLY A 1 81 ? -6.562 19.672 5.645 1 98.94 81 GLY A CA 1
ATOM 643 C C . GLY A 1 81 ? -6.066 19.922 7.059 1 98.94 81 GLY A C 1
ATOM 644 O O . GLY A 1 81 ? -6.805 20.422 7.906 1 98.94 81 GLY A O 1
ATOM 645 N N . LEU A 1 82 ? -4.93 19.516 7.324 1 99 82 LEU A N 1
ATOM 646 C CA . LEU A 1 82 ? -4.273 19.75 8.609 1 99 82 LEU A CA 1
ATOM 647 C C . LEU A 1 82 ? -3.156 20.781 8.469 1 99 82 LEU A C 1
ATOM 649 O O . LEU A 1 82 ? -2.264 20.625 7.633 1 99 82 LEU A O 1
ATOM 653 N N . VAL A 1 83 ? -3.207 21.812 9.172 1 99 83 VAL A N 1
ATOM 654 C CA . VAL A 1 83 ? -2.143 22.812 9.266 1 99 83 VAL A CA 1
ATOM 655 C C . VAL A 1 83 ? -1.634 22.875 10.703 1 99 83 VAL A C 1
ATOM 657 O O . VAL A 1 83 ? -2.424 23 11.648 1 99 83 VAL A O 1
ATOM 660 N N . PHE A 1 84 ? -0.323 22.797 10.906 1 98.94 84 PHE A N 1
ATOM 661 C CA . PHE A 1 84 ? 0.191 22.891 12.266 1 98.94 84 PHE A CA 1
ATOM 662 C C . PHE A 1 84 ? 1.521 23.641 12.297 1 98.94 84 PHE A C 1
ATOM 664 O O . PHE A 1 84 ? 2.197 23.75 11.273 1 98.94 84 PHE A O 1
ATOM 671 N N . GLU A 1 85 ? 1.854 24.141 13.445 1 98.88 85 GLU A N 1
ATOM 672 C CA . GLU A 1 85 ? 3.098 24.891 13.562 1 98.88 85 GLU A CA 1
ATOM 673 C C . GLU A 1 85 ? 4.281 23.969 13.828 1 98.88 85 GLU A C 1
ATOM 675 O O . GLU A 1 85 ? 5.105 23.734 12.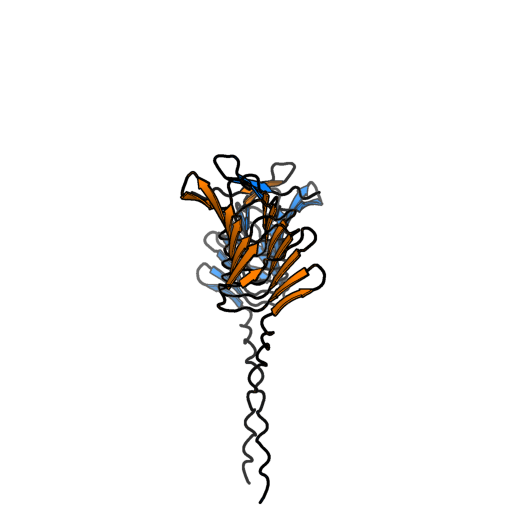945 1 98.88 85 GLU A O 1
ATOM 680 N N . ASN A 1 86 ? 4.34 23.391 15.047 1 98.94 86 ASN A N 1
ATOM 681 C CA . ASN A 1 86 ? 5.484 22.547 15.391 1 98.94 86 ASN A CA 1
ATOM 682 C C . ASN A 1 86 ? 5.043 21.234 16.016 1 98.94 86 ASN A C 1
ATOM 684 O O . ASN A 1 86 ? 4.152 21.203 16.859 1 98.94 86 ASN A O 1
ATOM 688 N N . VAL A 1 87 ? 5.605 20.156 15.602 1 98.94 87 VAL A N 1
ATOM 689 C CA . VAL A 1 87 ? 5.477 18.844 16.219 1 98.94 87 VAL A CA 1
ATOM 690 C C . VAL A 1 87 ? 6.859 18.297 16.547 1 98.94 87 VAL A C 1
ATOM 692 O O . VAL A 1 87 ? 7.766 18.312 15.719 1 98.94 87 VAL A O 1
ATOM 695 N N . VAL A 1 88 ? 7.012 17.766 17.703 1 98.81 88 VAL A N 1
ATOM 696 C CA . VAL A 1 88 ? 8.32 17.359 18.188 1 98.81 88 VAL A CA 1
ATOM 697 C C . VAL A 1 88 ? 8.633 15.945 17.688 1 98.81 88 VAL A C 1
ATOM 699 O O . VAL A 1 88 ? 9.789 15.617 17.422 1 98.81 88 VAL A O 1
ATOM 702 N N . GLY A 1 89 ? 7.691 15.156 17.609 1 98.75 89 GLY A N 1
ATOM 703 C CA . GLY A 1 89 ? 7.879 13.766 17.219 1 98.75 89 GLY A CA 1
ATOM 704 C C . GLY A 1 89 ? 7.438 13.469 15.797 1 98.75 89 GLY A C 1
ATOM 705 O O . GLY A 1 89 ? 8.172 13.742 14.844 1 98.75 89 GLY A O 1
ATOM 706 N N . ILE A 1 90 ? 6.18 13.023 15.789 1 98.94 90 ILE A N 1
ATOM 707 C CA . ILE A 1 90 ? 5.75 12.445 14.523 1 98.94 90 ILE A CA 1
ATOM 708 C C . ILE A 1 90 ? 4.328 12.898 14.203 1 98.94 90 ILE A C 1
ATOM 710 O O . ILE A 1 90 ? 3.504 13.07 15.109 1 98.94 90 ILE A O 1
ATOM 714 N N . VAL A 1 91 ? 4.027 13.148 12.93 1 99 91 VAL A N 1
ATOM 715 C CA . VAL A 1 91 ? 2.676 13.234 12.391 1 99 91 VAL A CA 1
ATOM 716 C C . VAL A 1 91 ? 2.355 11.984 11.586 1 99 91 VAL A C 1
ATOM 718 O O . VAL A 1 91 ? 3.105 11.609 10.68 1 99 91 VAL A O 1
ATOM 721 N N . GLU A 1 92 ? 1.289 11.297 11.859 1 99 92 GLU A N 1
ATOM 722 C CA . GLU A 1 92 ? 0.886 10.078 11.172 1 99 92 GLU A CA 1
ATOM 723 C C . GLU A 1 92 ? -0.456 10.258 10.469 1 99 92 GLU A C 1
ATOM 725 O O . GLU A 1 92 ? -1.424 10.719 11.07 1 99 92 GLU A O 1
ATOM 730 N N . VAL A 1 93 ? -0.515 9.977 9.242 1 99 93 VAL A N 1
ATOM 731 C CA . VAL A 1 93 ? -1.752 9.867 8.477 1 99 93 VAL A CA 1
ATOM 732 C C . VAL A 1 93 ? -2.029 8.398 8.148 1 99 93 VAL A C 1
ATOM 734 O O . VAL A 1 93 ? -1.234 7.746 7.469 1 99 93 VAL A O 1
ATOM 737 N N . ILE A 1 94 ? -3.115 7.887 8.609 1 98.94 94 ILE A N 1
ATOM 738 C CA . ILE A 1 94 ? -3.357 6.461 8.438 1 98.94 94 ILE A CA 1
ATOM 739 C C . ILE A 1 94 ? -4.82 6.227 8.062 1 98.94 94 ILE A C 1
ATOM 741 O O . ILE A 1 94 ? -5.715 6.891 8.594 1 98.94 94 ILE A O 1
ATOM 745 N N . ASN A 1 95 ? -5.066 5.316 7.184 1 98.81 95 ASN A N 1
ATOM 746 C CA . ASN A 1 95 ? -6.406 4.902 6.777 1 98.81 95 ASN A CA 1
ATOM 747 C C . ASN A 1 95 ? -7.211 6.078 6.223 1 98.81 95 ASN A C 1
ATOM 749 O O . ASN A 1 95 ? -8.375 6.25 6.57 1 98.81 95 ASN A O 1
ATOM 753 N N . SER A 1 96 ? -6.59 6.891 5.422 1 98.94 96 SER A N 1
ATOM 754 C CA . SER A 1 96 ? -7.25 8.141 5.047 1 98.94 96 SER A CA 1
ATOM 755 C C . SER A 1 96 ? -7.211 8.344 3.535 1 98.94 96 SER A C 1
ATOM 757 O O . SER A 1 96 ? -6.629 7.543 2.805 1 98.94 96 SER A O 1
ATOM 759 N N . LYS A 1 97 ? -7.883 9.312 3.088 1 98.94 97 LYS A N 1
ATOM 760 C CA . LYS A 1 97 ? -7.996 9.617 1.666 1 98.94 97 LYS A CA 1
ATOM 761 C C . LYS A 1 97 ? -8.016 11.125 1.427 1 98.94 97 LYS A C 1
ATOM 763 O O . LYS A 1 97 ? -8.734 11.859 2.105 1 98.94 97 LYS A O 1
ATOM 768 N N . ALA A 1 98 ? -7.246 11.562 0.545 1 98.88 98 ALA A N 1
ATOM 769 C CA . ALA A 1 98 ? -7.227 12.961 0.12 1 98.88 98 ALA A CA 1
ATOM 770 C C . ALA A 1 98 ? -6.922 13.883 1.294 1 98.88 98 ALA A C 1
ATOM 772 O O . ALA A 1 98 ? -7.691 14.805 1.583 1 98.88 98 ALA A O 1
ATOM 773 N N . VAL A 1 99 ? -5.828 13.711 1.907 1 98.94 99 VAL A N 1
ATOM 774 C CA . VAL A 1 99 ? -5.418 14.5 3.061 1 98.94 99 VAL A CA 1
ATOM 775 C C . VAL A 1 99 ? -4.34 15.5 2.645 1 98.94 99 VAL A C 1
ATOM 777 O O . VAL A 1 99 ? -3.48 15.188 1.818 1 98.94 99 VAL A O 1
ATOM 780 N N . GLN A 1 100 ? -4.391 16.656 3.148 1 98.94 100 GLN A N 1
ATOM 781 C CA . GLN A 1 100 ? -3.336 17.656 3.008 1 98.94 100 GLN A CA 1
ATOM 782 C C . GLN A 1 100 ? -2.73 18 4.363 1 98.94 100 GLN A C 1
ATOM 784 O O . GLN A 1 100 ? -3.455 18.297 5.316 1 98.94 100 GLN A O 1
ATOM 789 N N . VAL A 1 101 ? -1.466 17.938 4.422 1 99 101 VAL A N 1
ATOM 790 C CA . VAL A 1 101 ? -0.731 18.312 5.629 1 99 101 VAL A CA 1
ATOM 791 C C . VAL A 1 101 ? 0.181 19.5 5.332 1 99 101 VAL A C 1
ATOM 793 O O . VAL A 1 101 ? 1.031 19.438 4.441 1 99 101 VAL A O 1
ATOM 796 N N . GLN A 1 102 ? -0.021 20.531 5.984 1 98.94 102 GLN A N 1
ATOM 797 C CA . GLN A 1 102 ? 0.847 21.688 5.832 1 98.94 102 GLN A CA 1
ATOM 798 C C . GLN A 1 102 ? 1.622 21.969 7.117 1 98.94 102 GLN A C 1
ATOM 800 O O . GLN A 1 102 ? 1.024 22.188 8.172 1 98.94 102 GLN A O 1
ATOM 805 N N . VAL A 1 103 ? 2.895 21.969 6.992 1 98.94 103 VAL A N 1
ATOM 806 C CA . VAL A 1 103 ? 3.793 22.281 8.102 1 98.94 103 VAL A CA 1
ATOM 807 C C . VAL A 1 103 ? 4.188 23.75 8.047 1 98.94 103 VAL A C 1
ATOM 809 O O . VAL A 1 103 ? 4.754 24.219 7.055 1 98.94 103 VA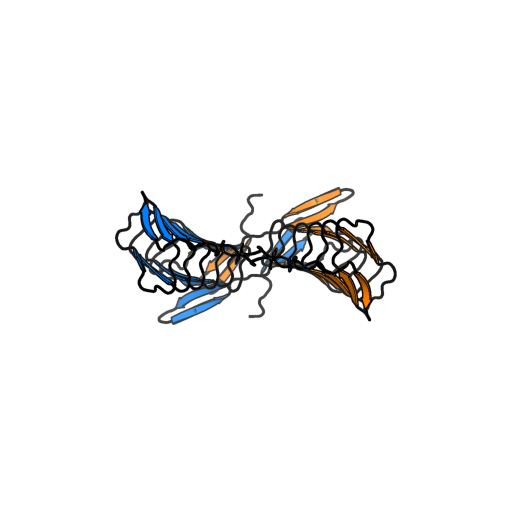L A O 1
ATOM 812 N N . LEU A 1 104 ? 3.912 24.5 9.047 1 98.81 104 LEU A N 1
ATOM 813 C CA . LEU A 1 104 ? 4.336 25.891 9.094 1 98.81 104 LEU A CA 1
ATOM 814 C C . LEU A 1 104 ? 5.707 26.031 9.758 1 98.81 104 LEU A C 1
ATOM 816 O O . LEU A 1 104 ? 6.492 26.906 9.391 1 98.81 104 LEU A O 1
ATOM 820 N N . GLY A 1 105 ? 5.934 25.25 10.766 1 98.75 105 GLY A N 1
ATOM 821 C CA . GLY A 1 105 ? 7.203 25.203 11.484 1 98.75 105 GLY A CA 1
ATOM 822 C C . GLY A 1 105 ? 8.008 23.953 11.195 1 98.75 105 GLY A C 1
ATOM 823 O O . GLY A 1 105 ? 8.383 23.703 10.047 1 98.75 105 GLY A O 1
ATOM 824 N N . SER A 1 106 ? 8.102 23.094 12.312 1 98.88 106 SER A N 1
ATOM 825 C CA . SER A 1 106 ? 8.992 21.953 12.156 1 98.88 106 SER A CA 1
ATOM 826 C C . SER A 1 106 ? 8.281 20.656 12.5 1 98.88 106 SER A C 1
ATOM 828 O O . SER A 1 106 ? 7.324 20.641 13.281 1 98.88 106 SER A O 1
ATOM 830 N N . VAL A 1 107 ? 8.781 19.594 11.977 1 98.94 107 VAL A N 1
ATOM 831 C CA . VAL A 1 107 ? 8.359 18.219 12.266 1 98.94 107 VAL A CA 1
ATOM 832 C C . VAL A 1 107 ? 9.461 17.25 11.836 1 98.94 107 VAL A C 1
ATOM 834 O O . VAL A 1 107 ? 9.938 17.297 10.695 1 98.94 107 VAL A O 1
ATOM 837 N N . PRO A 1 108 ? 9.875 16.312 12.656 1 98.94 108 PRO A N 1
ATOM 838 C CA . PRO A 1 108 ? 10.961 15.406 12.281 1 98.94 108 PRO A CA 1
ATOM 839 C C . PRO A 1 108 ? 10.5 14.305 11.328 1 98.94 108 PRO A C 1
ATOM 841 O O . PRO A 1 108 ? 11.25 13.906 10.43 1 98.94 108 PRO A O 1
ATOM 844 N N . THR A 1 109 ? 9.32 13.797 11.594 1 98.94 109 THR A N 1
ATOM 845 C CA . THR A 1 109 ? 8.883 12.641 10.828 1 98.94 109 THR A CA 1
ATOM 846 C C . THR A 1 109 ? 7.402 12.766 10.469 1 98.94 109 THR A C 1
ATOM 848 O O . THR A 1 109 ? 6.586 13.164 11.297 1 98.94 109 THR A O 1
ATOM 851 N N . ILE A 1 110 ? 7.051 12.477 9.258 1 98.94 110 ILE A N 1
ATOM 852 C CA . ILE A 1 110 ? 5.676 12.289 8.805 1 98.94 110 ILE A CA 1
ATOM 853 C C . ILE A 1 110 ? 5.496 10.875 8.258 1 98.94 110 ILE A C 1
ATOM 855 O O . ILE A 1 110 ? 6.281 10.422 7.422 1 98.94 110 ILE A O 1
ATOM 859 N N . SER A 1 111 ? 4.559 10.172 8.758 1 98.94 111 SER A N 1
ATOM 860 C CA . SER A 1 111 ? 4.254 8.82 8.312 1 98.94 111 SER A CA 1
ATOM 861 C C . SER A 1 111 ? 2.922 8.773 7.566 1 98.94 111 SER A C 1
ATOM 863 O O . SER A 1 111 ? 1.916 9.289 8.047 1 98.94 111 SER A O 1
ATOM 865 N N . ILE A 1 112 ? 2.928 8.188 6.406 1 98.94 112 ILE A N 1
ATOM 866 C CA . ILE A 1 112 ? 1.732 8 5.59 1 98.94 112 ILE A CA 1
ATOM 867 C C . ILE A 1 112 ? 1.5 6.508 5.355 1 98.94 112 ILE A C 1
ATOM 869 O O . ILE A 1 112 ? 2.277 5.855 4.66 1 98.94 112 ILE A O 1
ATOM 873 N N . ASN A 1 113 ? 0.456 6.031 5.91 1 98.75 113 ASN A N 1
ATOM 874 C CA . ASN A 1 113 ? 0.187 4.598 5.871 1 98.75 113 ASN A CA 1
ATOM 875 C C . ASN A 1 113 ? -1.259 4.312 5.477 1 98.75 113 ASN A C 1
ATOM 877 O O . ASN A 1 113 ? -2.186 4.934 6 1 98.75 113 ASN A O 1
ATOM 881 N N . LYS A 1 114 ? -1.397 3.355 4.566 1 98.75 114 LYS A N 1
ATOM 882 C CA . LYS A 1 114 ? -2.729 2.949 4.125 1 98.75 114 LYS A CA 1
ATOM 883 C C . LYS A 1 114 ? -3.578 4.16 3.754 1 98.75 114 LYS A C 1
ATOM 885 O O . LYS A 1 114 ? -4.707 4.305 4.23 1 98.75 114 LYS A O 1
ATOM 890 N N . THR A 1 115 ? -2.99 5.012 2.951 1 98.94 115 THR A N 1
ATOM 891 C CA . THR A 1 115 ? -3.635 6.273 2.6 1 98.94 115 THR A CA 1
ATOM 892 C C . THR A 1 115 ? -3.627 6.48 1.087 1 98.94 115 THR A C 1
ATOM 894 O O . THR A 1 115 ? -2.623 6.219 0.423 1 98.94 115 THR A O 1
ATOM 897 N N . GLU A 1 116 ? -4.77 6.828 0.575 1 98.75 116 GLU A N 1
ATOM 898 C CA . GLU A 1 116 ? -4.898 7.133 -0.846 1 98.75 116 GLU A CA 1
ATOM 899 C C . GLU A 1 116 ? -4.949 8.641 -1.083 1 98.75 116 GLU A C 1
ATOM 901 O O . GLU A 1 116 ? -6 9.266 -0.914 1 98.75 116 GLU A O 1
ATOM 906 N N . GLY A 1 117 ? -3.902 9.164 -1.47 1 98.81 117 GLY A N 1
ATOM 907 C CA . GLY A 1 117 ? -3.846 10.602 -1.691 1 98.81 117 GLY A CA 1
ATOM 908 C C . GLY A 1 117 ? -3.404 11.375 -0.464 1 98.81 117 GLY A C 1
ATOM 909 O O . GLY A 1 117 ? -4.168 11.523 0.494 1 98.81 117 GLY A O 1
ATOM 910 N N . CYS A 1 118 ? -2.189 11.992 -0.484 1 98.94 118 CYS A N 1
ATOM 911 C CA . CYS A 1 118 ? -1.656 12.82 0.588 1 98.94 118 CYS A CA 1
ATOM 912 C C . CYS A 1 118 ? -0.669 13.852 0.043 1 98.94 118 CYS A C 1
ATOM 914 O O . CYS A 1 118 ? 0.324 13.484 -0.59 1 98.94 118 CYS A O 1
ATOM 916 N N . GLN A 1 119 ? -0.985 15.062 0.214 1 98.94 119 GLN A N 1
ATOM 917 C CA . GLN A 1 119 ? -0.067 16.156 -0.103 1 98.94 119 GLN A CA 1
ATOM 918 C C . GLN A 1 119 ? 0.556 16.734 1.163 1 98.94 119 GLN A C 1
ATOM 920 O O . GLN A 1 119 ? -0.158 17.141 2.084 1 98.94 119 GLN A O 1
ATOM 925 N N . VAL A 1 120 ? 1.845 16.797 1.185 1 98.94 120 VAL A N 1
ATOM 926 C CA . VAL A 1 120 ? 2.574 17.344 2.32 1 98.94 120 VAL A CA 1
ATOM 927 C C . VAL A 1 120 ? 3.279 18.641 1.9 1 98.94 120 VAL A C 1
ATOM 929 O O . VAL A 1 120 ? 4.152 18.609 1.031 1 98.94 120 VAL A O 1
ATOM 932 N N . TYR A 1 121 ? 2.895 19.672 2.486 1 98.88 121 TYR A N 1
ATOM 933 C CA . TYR A 1 121 ? 3.564 20.953 2.299 1 98.88 121 TYR A CA 1
ATOM 934 C C . TYR A 1 121 ? 4.602 21.188 3.391 1 98.88 121 TYR A C 1
ATOM 936 O O . TYR A 1 121 ? 4.25 21.422 4.551 1 98.88 121 TYR A O 1
ATOM 944 N N . LEU A 1 122 ? 5.848 21.172 3.004 1 98.81 122 LEU A N 1
ATOM 945 C CA . LEU A 1 122 ? 6.902 21.406 3.984 1 98.81 122 LEU A CA 1
ATOM 946 C C . LEU A 1 122 ? 7.223 22.891 4.109 1 98.81 122 LEU A C 1
ATOM 948 O O . LEU A 1 122 ? 7.016 23.656 3.164 1 98.81 122 LEU A O 1
ATOM 952 N N . SER A 1 123 ? 7.676 23.281 5.273 1 98.5 123 SER A N 1
ATOM 953 C CA . SER A 1 123 ? 8.234 24.609 5.48 1 98.5 123 SER A CA 1
ATOM 954 C C . SER A 1 123 ? 9.742 24.625 5.266 1 98.5 123 SER A C 1
ATOM 956 O O . SER A 1 123 ? 10.359 23.562 5.113 1 98.5 123 SER A O 1
ATOM 958 N N . ARG A 1 124 ? 10.289 25.781 5.277 1 97.38 124 ARG A N 1
ATOM 959 C CA . ARG A 1 124 ? 11.742 25.891 5.18 1 97.38 124 ARG A CA 1
ATOM 960 C C . ARG A 1 124 ? 12.414 25.219 6.375 1 97.38 124 ARG A C 1
ATOM 962 O O . ARG A 1 124 ? 13.523 24.688 6.254 1 97.38 124 ARG A O 1
ATOM 969 N N . GLU A 1 125 ? 11.75 25.156 7.465 1 97.81 125 GLU A N 1
ATOM 970 C CA . GLU A 1 125 ? 12.312 24.609 8.695 1 97.81 125 GLU A CA 1
ATOM 971 C C . GLU A 1 125 ? 12.133 23.094 8.742 1 97.81 125 GLU A C 1
ATOM 973 O O . GLU A 1 125 ? 12.688 22.422 9.617 1 97.81 125 GLU A O 1
ATOM 978 N N . SER A 1 126 ? 11.398 22.484 7.785 1 98.5 126 SER A N 1
ATOM 979 C CA . SER A 1 126 ? 11.094 21.062 7.852 1 98.5 126 SER A CA 1
ATOM 980 C C . SER A 1 126 ? 11.617 20.328 6.617 1 98.5 126 SER A C 1
ATOM 982 O O . SER A 1 126 ? 11.18 19.219 6.32 1 98.5 126 SER A O 1
ATOM 984 N N . LEU A 1 127 ? 12.555 20.938 5.926 1 98.19 127 LEU A N 1
ATOM 985 C CA . LEU A 1 127 ? 13.047 20.375 4.672 1 98.19 127 LEU A CA 1
ATOM 986 C C . LEU A 1 127 ? 13.75 19.047 4.914 1 98.19 127 LEU A C 1
ATOM 988 O O . LEU A 1 127 ? 13.922 18.25 3.988 1 98.19 127 LEU A O 1
ATOM 992 N N . ARG A 1 128 ? 14.164 18.797 6.102 1 97.56 128 ARG A N 1
ATOM 993 C CA . ARG A 1 128 ? 14.883 17.562 6.406 1 97.56 128 ARG A CA 1
ATOM 994 C C . ARG A 1 128 ? 13.945 16.516 6.992 1 97.56 128 ARG A C 1
ATOM 996 O O . ARG A 1 128 ? 14.391 15.461 7.461 1 97.56 128 ARG A O 1
ATOM 1003 N N . CYS A 1 129 ? 12.719 16.797 7.004 1 98.81 129 CYS A N 1
ATOM 1004 C CA . CYS A 1 129 ? 11.711 15.883 7.516 1 98.81 129 CYS A CA 1
ATOM 1005 C C . CYS A 1 129 ? 11.812 14.523 6.832 1 98.81 129 CYS A C 1
ATOM 1007 O O . CYS A 1 129 ? 11.984 14.445 5.617 1 98.81 129 CYS A O 1
ATOM 1009 N N . ASP A 1 130 ? 11.758 13.383 7.664 1 98.81 130 ASP A N 1
ATOM 1010 C CA . ASP A 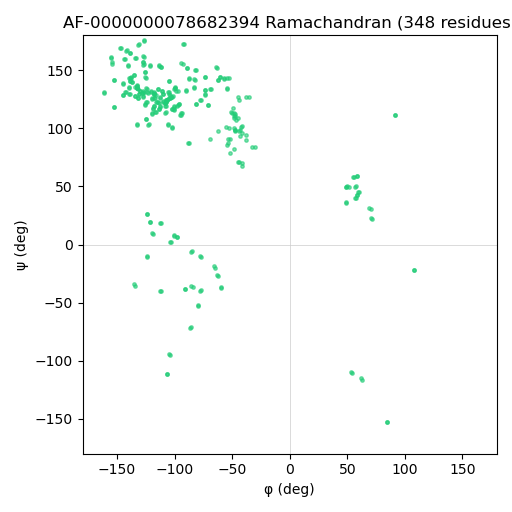1 130 ? 11.633 12.039 7.125 1 98.81 130 ASP A CA 1
ATOM 1011 C C . ASP A 1 130 ? 10.18 11.719 6.777 1 98.81 130 ASP A C 1
ATOM 1013 O O . ASP A 1 130 ? 9.312 11.727 7.656 1 98.81 130 ASP A O 1
ATOM 1017 N N . ILE A 1 131 ? 9.961 11.414 5.562 1 98.88 131 ILE A N 1
ATOM 1018 C CA . ILE A 1 131 ? 8.641 10.938 5.16 1 98.88 131 ILE A CA 1
ATOM 1019 C C . ILE A 1 131 ? 8.656 9.414 5.035 1 98.88 131 ILE A C 1
ATOM 1021 O O . ILE A 1 131 ? 9.391 8.859 4.219 1 98.88 131 ILE A O 1
ATOM 1025 N N . VAL A 1 132 ? 7.898 8.773 5.855 1 98.69 132 VAL A N 1
ATOM 1026 C CA . VAL A 1 132 ? 7.805 7.316 5.836 1 98.69 132 VAL A CA 1
ATOM 1027 C C . VAL A 1 132 ? 6.457 6.895 5.258 1 98.69 132 VAL A C 1
ATOM 1029 O O . VAL A 1 132 ? 5.406 7.328 5.738 1 98.69 132 VAL A O 1
ATOM 1032 N N . SER A 1 133 ? 6.539 6.086 4.23 1 98.62 133 SER A N 1
ATOM 1033 C CA . SER A 1 133 ? 5.293 5.676 3.588 1 98.62 133 SER A CA 1
ATOM 1034 C C . SER A 1 133 ? 5.188 4.156 3.512 1 98.62 133 SER A C 1
ATOM 1036 O O . SER A 1 133 ? 6.207 3.459 3.455 1 98.62 133 SER A O 1
ATOM 1038 N N . ALA A 1 134 ? 4.023 3.684 3.582 1 98.25 134 ALA A N 1
ATOM 1039 C CA . ALA A 1 134 ? 3.672 2.277 3.402 1 98.25 134 ALA A CA 1
ATOM 1040 C C . ALA A 1 134 ? 2.238 2.131 2.895 1 98.25 134 ALA A C 1
ATOM 1042 O O . ALA A 1 134 ? 1.349 2.879 3.305 1 98.25 134 ALA A O 1
ATOM 1043 N N . ARG A 1 135 ? 2.062 1.207 2.027 1 98.44 135 ARG A N 1
ATOM 1044 C CA . ARG A 1 135 ? 0.742 0.814 1.546 1 98.44 135 ARG A CA 1
ATOM 1045 C C . ARG A 1 135 ? -0.074 2.033 1.13 1 98.44 135 ARG A C 1
ATOM 1047 O O . ARG A 1 135 ? -1.269 2.117 1.424 1 98.44 135 ARG A O 1
ATOM 1054 N N . SER A 1 136 ? 0.604 3.006 0.566 1 98.69 136 SER A N 1
ATOM 1055 C CA . SER A 1 136 ? -0.028 4.277 0.226 1 98.69 136 SER A CA 1
ATOM 1056 C C . SER A 1 136 ? 0.196 4.629 -1.24 1 98.69 136 SER A C 1
ATOM 1058 O O . SER A 1 136 ? 1.058 4.047 -1.9 1 98.69 136 SER A O 1
ATOM 1060 N N . SER A 1 137 ? -0.673 5.574 -1.733 1 98.19 137 SER A N 1
ATOM 1061 C CA . SER A 1 137 ? -0.606 6.004 -3.127 1 98.19 137 SER A CA 1
ATOM 1062 C C . SER A 1 137 ? -0.867 7.5 -3.26 1 98.19 137 SER A C 1
ATOM 1064 O O . SER A 1 137 ? -1.285 8.148 -2.299 1 98.19 137 SER A O 1
ATOM 1066 N N . GLU A 1 138 ? -0.55 8.031 -4.484 1 98.25 138 GLU A N 1
ATOM 1067 C CA . GLU A 1 138 ? -0.793 9.43 -4.844 1 98.25 138 GLU A CA 1
ATOM 1068 C C . GLU A 1 138 ? -0.247 10.375 -3.781 1 98.25 138 GLU A C 1
ATOM 1070 O O . GLU A 1 138 ? -0.956 11.273 -3.32 1 98.25 138 GLU A O 1
ATOM 1075 N N . MET A 1 139 ? 0.958 10.203 -3.395 1 98.62 139 MET A N 1
ATOM 1076 C CA . MET A 1 139 ? 1.629 11.055 -2.422 1 98.62 139 MET A CA 1
ATOM 1077 C C . MET A 1 139 ? 2.531 12.07 -3.117 1 98.62 139 MET A C 1
ATOM 1079 O O . MET A 1 139 ? 3.252 11.727 -4.055 1 98.62 139 MET A O 1
ATOM 1083 N N . ASN A 1 140 ? 2.438 13.273 -2.645 1 98.69 140 ASN A N 1
ATOM 1084 C CA . ASN A 1 140 ? 3.277 14.344 -3.168 1 98.69 140 ASN A CA 1
ATOM 1085 C C . ASN A 1 140 ? 3.836 15.219 -2.047 1 98.69 140 ASN A C 1
ATOM 1087 O O . ASN A 1 140 ? 3.133 15.523 -1.081 1 98.69 140 ASN A O 1
ATOM 1091 N N . ILE A 1 141 ? 5.066 15.562 -2.23 1 98.88 141 ILE A N 1
ATOM 1092 C CA . ILE A 1 141 ? 5.699 16.516 -1.317 1 98.88 141 ILE A CA 1
ATOM 1093 C C . ILE A 1 141 ? 5.895 17.859 -2.02 1 98.88 141 ILE A C 1
ATOM 1095 O O . ILE A 1 141 ? 6.441 17.906 -3.123 1 98.88 141 ILE A O 1
ATOM 1099 N N . LEU A 1 142 ? 5.348 18.844 -1.463 1 98.75 142 LEU A N 1
ATOM 1100 C CA . LEU A 1 142 ? 5.512 20.203 -1.986 1 98.75 142 LEU A CA 1
ATOM 1101 C C . LEU A 1 142 ? 6.609 20.938 -1.23 1 98.75 142 LEU A C 1
ATOM 1103 O O . LEU A 1 142 ? 6.5 21.156 -0.02 1 98.75 142 LEU A O 1
ATOM 1107 N N . ILE A 1 143 ? 7.633 21.359 -1.897 1 98.62 143 ILE A N 1
ATOM 1108 C CA . ILE A 1 143 ? 8.828 22 -1.357 1 98.62 143 ILE A CA 1
ATOM 1109 C C . ILE A 1 143 ? 8.75 23.516 -1.594 1 98.62 143 ILE A C 1
ATOM 1111 O O . ILE A 1 143 ? 8.516 23.953 -2.719 1 98.62 143 ILE A O 1
ATOM 1115 N N . PRO A 1 144 ? 8.93 24.234 -0.494 1 97.94 144 PRO A N 1
ATOM 1116 C CA . PRO A 1 144 ? 8.953 25.672 -0.717 1 97.94 144 PRO A CA 1
ATOM 1117 C C . PRO A 1 144 ? 10.211 26.141 -1.449 1 97.94 144 PRO A C 1
ATOM 1119 O O . PRO A 1 144 ? 11.32 25.797 -1.051 1 97.94 144 PRO A O 1
ATOM 1122 N N . GLN A 1 145 ? 10.023 26.703 -2.523 1 93.88 145 GLN A N 1
ATOM 1123 C CA . GLN A 1 145 ? 11.07 27.359 -3.295 1 93.88 145 GLN A CA 1
ATOM 1124 C C . GLN A 1 145 ? 10.719 28.812 -3.59 1 93.88 145 GLN A C 1
ATOM 1126 O O . GLN A 1 145 ? 9.844 29.094 -4.418 1 93.88 145 GLN A O 1
ATOM 1131 N N . GLU A 1 146 ? 11.414 29.688 -2.912 1 88.5 146 GLU A N 1
ATOM 1132 C CA . GLU A 1 146 ? 11.102 31.109 -3 1 88.5 146 GLU A CA 1
ATOM 1133 C C . GLU A 1 146 ? 9.633 31.375 -2.689 1 88.5 146 GLU A C 1
ATOM 1135 O O . GLU A 1 146 ? 9.164 31.078 -1.591 1 88.5 146 GLU A O 1
ATOM 1140 N N . ASP A 1 147 ? 8.719 31.766 -3.568 1 88.75 147 ASP A N 1
ATOM 1141 C CA . ASP A 1 147 ? 7.332 32.125 -3.297 1 88.75 147 ASP A CA 1
ATOM 1142 C C . ASP A 1 147 ? 6.367 31.109 -3.898 1 88.75 147 ASP A C 1
ATOM 1144 O O . ASP A 1 147 ? 5.188 31.406 -4.094 1 88.75 147 ASP A O 1
ATOM 1148 N N . GLU A 1 148 ? 6.934 29.969 -4.172 1 96.38 148 GLU A N 1
ATOM 1149 C CA . GLU A 1 148 ? 6.074 28.938 -4.746 1 96.38 148 GLU A CA 1
ATOM 1150 C C . GLU A 1 148 ? 6.379 27.562 -4.145 1 96.38 148 GLU A C 1
ATOM 1152 O O . GLU A 1 148 ? 7.375 27.406 -3.436 1 96.38 148 GLU A O 1
ATOM 1157 N N . PHE A 1 149 ? 5.531 26.734 -4.344 1 97.94 149 PHE A N 1
ATOM 1158 C CA . PHE A 1 149 ? 5.762 25.328 -4.008 1 97.94 149 PHE A CA 1
ATOM 1159 C C . PHE A 1 149 ? 6.023 24.5 -5.262 1 97.94 149 PHE A C 1
ATOM 1161 O O . PHE A 1 149 ? 5.367 24.703 -6.285 1 97.94 149 PHE A O 1
ATOM 1168 N N . LYS A 1 150 ? 7.078 23.734 -5.188 1 98 150 LYS A N 1
ATOM 1169 C CA . LYS A 1 150 ? 7.297 22.719 -6.227 1 98 150 LYS A CA 1
ATOM 1170 C C . LYS A 1 150 ? 6.855 21.344 -5.75 1 98 150 LYS A C 1
ATOM 1172 O O . LYS A 1 150 ? 7.168 20.938 -4.629 1 98 150 LYS A O 1
ATOM 1177 N N . GLU A 1 151 ? 6.168 20.656 -6.555 1 98.38 151 GLU A N 1
ATOM 1178 C CA . GLU A 1 151 ? 5.578 19.375 -6.203 1 98.38 151 GLU A CA 1
ATOM 1179 C C . GLU A 1 151 ? 6.441 18.219 -6.699 1 98.38 151 GLU A C 1
ATOM 1181 O O . GLU A 1 151 ? 6.875 18.219 -7.852 1 98.38 151 GLU A O 1
ATOM 1186 N N . PHE A 1 152 ? 6.719 17.234 -5.859 1 98.12 152 PHE A N 1
ATOM 1187 C CA . PHE A 1 152 ? 7.461 16.016 -6.188 1 98.12 152 PHE A CA 1
ATOM 1188 C C . PHE A 1 152 ? 6.68 14.781 -5.773 1 98.12 152 PHE A C 1
ATOM 1190 O O . PHE A 1 152 ? 6.246 14.664 -4.629 1 98.12 152 PHE A O 1
ATOM 1197 N N . PRO A 1 153 ? 6.469 13.867 -6.613 1 98.19 153 PRO A N 1
ATOM 1198 C CA . PRO A 1 153 ? 5.773 12.633 -6.242 1 98.19 153 PRO A CA 1
ATOM 1199 C C . PRO A 1 153 ? 6.645 11.695 -5.402 1 98.19 153 PRO A C 1
ATOM 1201 O O . PRO A 1 153 ? 7.867 11.664 -5.578 1 98.19 153 PRO A O 1
ATOM 1204 N N . VAL A 1 154 ? 6.047 11.023 -4.469 1 98.25 154 VAL A N 1
ATOM 1205 C CA . VAL A 1 154 ? 6.695 9.945 -3.719 1 98.25 154 VAL A CA 1
ATOM 1206 C C . VAL A 1 154 ? 6.473 8.617 -4.43 1 98.25 154 VAL A C 1
ATOM 1208 O O . VAL A 1 154 ? 5.352 8.305 -4.848 1 98.25 154 VAL A O 1
ATOM 1211 N N . PRO A 1 155 ? 7.578 7.82 -4.602 1 97.31 155 PRO A N 1
ATOM 1212 C CA . PRO A 1 155 ? 7.387 6.527 -5.262 1 97.31 155 PRO A CA 1
ATOM 1213 C C . PRO A 1 155 ? 6.363 5.648 -4.547 1 97.31 155 PRO A C 1
ATOM 1215 O O . PRO A 1 155 ? 6.309 5.629 -3.316 1 97.31 155 PRO A O 1
ATOM 1218 N N . GLU A 1 156 ? 5.57 4.914 -5.332 1 96.75 156 GLU A N 1
ATOM 1219 C CA . GLU A 1 156 ? 4.547 4.027 -4.781 1 96.75 156 GLU A CA 1
ATOM 1220 C C . GLU A 1 156 ? 4.742 2.596 -5.27 1 96.75 156 GLU A C 1
ATOM 1222 O O . GLU A 1 156 ? 4.082 1.674 -4.781 1 96.75 156 GLU A O 1
ATOM 1227 N N . GLN A 1 157 ? 5.57 2.393 -6.188 1 98.12 157 GLN A N 1
ATOM 1228 C CA . GLN A 1 157 ? 5.875 1.081 -6.75 1 98.12 157 GLN A CA 1
ATOM 1229 C C . GLN A 1 157 ? 7.375 0.794 -6.695 1 98.12 157 GLN A C 1
ATOM 1231 O O . GLN A 1 157 ? 8.188 1.675 -6.973 1 98.12 157 GLN A O 1
ATOM 1236 N N . PHE A 1 158 ? 7.707 -0.452 -6.449 1 98.19 158 PHE A N 1
ATOM 1237 C CA . PHE A 1 158 ? 9.102 -0.814 -6.23 1 98.19 158 PHE A CA 1
ATOM 1238 C C . PHE A 1 158 ? 9.438 -2.133 -6.918 1 98.19 158 PHE A C 1
ATOM 1240 O O . PHE A 1 158 ? 8.609 -3.051 -6.941 1 98.19 158 PHE A O 1
ATOM 1247 N N . LYS A 1 159 ? 10.648 -2.189 -7.445 1 98.31 159 LYS A N 1
ATOM 1248 C CA . LYS A 1 159 ? 11.188 -3.402 -8.062 1 98.31 159 LYS A CA 1
ATOM 1249 C C . LYS A 1 159 ? 12.188 -4.086 -7.141 1 98.31 159 LYS A C 1
ATOM 1251 O O . LYS A 1 159 ? 13.102 -3.441 -6.621 1 98.31 159 LYS A O 1
ATOM 1256 N N . THR A 1 160 ? 11.992 -5.312 -6.863 1 98.19 160 THR A N 1
ATOM 1257 C CA . THR A 1 160 ? 12.891 -6.148 -6.07 1 98.19 160 THR A CA 1
ATOM 1258 C C . THR A 1 160 ? 13.484 -7.262 -6.922 1 98.19 160 THR A C 1
ATOM 1260 O O . THR A 1 160 ? 12.773 -7.938 -7.66 1 98.19 160 THR A O 1
ATOM 1263 N N . VAL A 1 161 ? 14.789 -7.473 -6.832 1 98.38 161 VAL A N 1
ATOM 1264 C CA . VAL A 1 161 ? 15.477 -8.508 -7.594 1 98.38 161 VAL A CA 1
ATOM 1265 C C . VAL A 1 161 ? 16.453 -9.258 -6.688 1 98.38 161 VAL A C 1
ATOM 1267 O O . VAL A 1 161 ? 16.969 -8.695 -5.723 1 98.38 161 VAL A O 1
ATOM 1270 N N . TRP A 1 162 ? 16.594 -10.508 -6.945 1 98.25 162 TRP A N 1
ATOM 1271 C CA . TRP A 1 162 ? 17.625 -11.305 -6.301 1 98.25 162 TRP A CA 1
ATOM 1272 C C . TRP A 1 162 ? 18.984 -11.039 -6.941 1 98.25 162 TRP A C 1
ATOM 1274 O O . TRP A 1 162 ? 19.156 -11.188 -8.156 1 98.25 162 TRP A O 1
ATOM 1284 N N . ASP A 1 163 ? 19.906 -10.656 -6.074 1 96.56 163 ASP A N 1
ATOM 1285 C CA . ASP A 1 163 ? 21.188 -10.297 -6.664 1 96.56 163 ASP A CA 1
ATOM 1286 C C . ASP A 1 163 ? 22.188 -11.438 -6.523 1 96.56 163 ASP A C 1
ATOM 1288 O O . ASP A 1 163 ? 23.391 -11.25 -6.762 1 96.56 163 ASP A O 1
ATOM 1292 N N . GLY A 1 164 ? 21.781 -12.555 -6.086 1 95 164 GLY A N 1
ATOM 1293 C CA . GLY A 1 164 ? 22.656 -13.695 -5.844 1 95 164 GLY A CA 1
ATOM 1294 C C . GLY A 1 164 ? 22.875 -13.977 -4.371 1 95 164 GLY A C 1
ATOM 1295 O O . GLY A 1 164 ? 23.234 -15.094 -3.996 1 95 164 GLY A O 1
ATOM 1296 N N . SER A 1 165 ? 22.656 -12.945 -3.574 1 95.12 165 SER A N 1
ATOM 1297 C CA . SER A 1 165 ? 22.906 -13.102 -2.146 1 95.12 165 SER A CA 1
ATOM 1298 C C . SER A 1 165 ? 21.766 -12.516 -1.319 1 95.12 165 SER A C 1
ATOM 1300 O O . SER A 1 165 ? 21.422 -13.039 -0.252 1 95.12 165 SER A O 1
ATOM 1302 N N . LYS A 1 166 ? 21.219 -11.469 -1.796 1 96.38 166 LYS A N 1
ATOM 1303 C CA . LYS A 1 166 ? 20.125 -10.789 -1.103 1 96.38 166 LYS A CA 1
ATOM 1304 C C . LYS A 1 166 ? 19.141 -10.164 -2.094 1 96.38 166 LYS A C 1
ATOM 1306 O O . LYS A 1 166 ? 19.406 -10.148 -3.301 1 96.38 166 LYS A O 1
ATOM 1311 N N . LEU A 1 167 ? 18.031 -9.742 -1.498 1 97.44 167 LEU A N 1
ATOM 1312 C CA . LEU A 1 167 ? 17.094 -8.961 -2.301 1 97.44 167 LEU A CA 1
ATOM 1313 C C . LEU A 1 167 ? 17.516 -7.492 -2.344 1 97.44 167 LEU A C 1
ATOM 1315 O O . LEU A 1 167 ? 17.938 -6.934 -1.333 1 97.44 167 LEU A O 1
ATOM 1319 N N . ALA A 1 168 ? 17.453 -6.934 -3.561 1 97.56 168 ALA A N 1
ATOM 1320 C CA . ALA A 1 168 ? 17.625 -5.496 -3.76 1 97.56 168 ALA A CA 1
ATOM 1321 C C . ALA A 1 168 ? 16.328 -4.848 -4.227 1 97.56 168 ALA A C 1
ATOM 1323 O O . ALA A 1 168 ? 15.727 -5.281 -5.215 1 97.56 168 ALA A O 1
ATOM 1324 N N . THR A 1 169 ? 15.914 -3.791 -3.482 1 97.38 169 THR A N 1
ATOM 1325 C CA . THR A 1 169 ? 14.656 -3.119 -3.789 1 97.38 169 THR A CA 1
ATOM 1326 C C . THR A 1 169 ? 14.891 -1.647 -4.109 1 97.38 169 THR A C 1
ATOM 1328 O O . THR A 1 169 ? 15.609 -0.958 -3.385 1 97.38 169 THR A O 1
ATOM 1331 N N . GLU A 1 170 ? 14.289 -1.243 -5.207 1 96.69 170 GLU A N 1
ATOM 1332 C CA . GLU A 1 170 ? 14.391 0.157 -5.609 1 96.69 170 GLU A CA 1
ATOM 1333 C C . GLU A 1 170 ? 13.07 0.67 -6.164 1 96.69 170 GLU A C 1
ATOM 1335 O O . GLU A 1 170 ? 12.266 -0.107 -6.684 1 96.69 170 GLU A O 1
ATOM 1340 N N . PRO A 1 171 ? 12.836 2.025 -6.066 1 97.25 171 PRO A N 1
ATOM 1341 C CA . PRO A 1 171 ? 11.648 2.572 -6.73 1 97.25 171 PRO A CA 1
ATOM 1342 C C . PRO A 1 171 ? 11.68 2.377 -8.242 1 97.25 171 PRO A C 1
ATOM 1344 O O . PRO A 1 171 ? 12.742 2.428 -8.859 1 97.25 171 PRO A O 1
ATOM 1347 N N . THR A 1 172 ? 10.414 2.07 -8.711 1 95 172 THR A N 1
ATOM 1348 C CA . THR A 1 172 ? 10.344 1.982 -10.164 1 95 172 THR A CA 1
ATOM 1349 C C . THR A 1 172 ? 10.406 3.371 -10.797 1 95 172 THR A C 1
ATOM 1351 O O . THR A 1 172 ? 9.977 4.355 -10.188 1 95 172 THR A O 1
ATOM 1354 N N . GLU A 1 173 ? 11.203 3.592 -11.797 1 71.69 173 GLU A N 1
ATOM 1355 C CA . GLU A 1 173 ? 11.336 4.902 -12.422 1 71.69 173 GLU A CA 1
ATOM 1356 C C . GLU A 1 173 ? 9.977 5.445 -12.859 1 71.69 173 GLU A C 1
ATOM 1358 O O . GLU A 1 173 ? 9.172 4.719 -13.445 1 71.69 173 GLU A O 1
ATOM 1363 N N . ILE A 1 174 ? 9.336 6.074 -11.953 1 55.62 174 ILE A N 1
ATOM 1364 C CA . ILE A 1 174 ? 8.211 6.797 -12.547 1 55.62 174 ILE A CA 1
ATOM 1365 C C . ILE A 1 174 ? 8.688 7.578 -13.773 1 55.62 174 ILE A C 1
ATOM 1367 O O . ILE A 1 174 ? 9.719 8.266 -13.711 1 55.62 174 ILE A O 1
ATOM 1371 N N . ALA A 1 175 ? 8.422 6.98 -14.938 1 39.97 175 ALA A N 1
ATOM 1372 C CA . ALA A 1 175 ? 8.75 7.91 -16.016 1 39.97 175 ALA A CA 1
ATOM 1373 C C . ALA A 1 175 ? 8.297 9.328 -15.664 1 39.97 175 ALA A C 1
ATOM 1375 O O . ALA A 1 175 ? 7.098 9.594 -15.562 1 39.97 175 ALA A O 1
ATOM 1376 N N . GLY A 1 176 ? 8.852 9.891 -14.781 1 28.33 176 GLY A N 1
ATOM 1377 C CA . GLY A 1 176 ? 8.641 11.336 -14.742 1 28.33 176 GLY A CA 1
ATOM 1378 C C . GLY A 1 176 ? 8.773 11.992 -16.094 1 28.33 176 GLY A C 1
ATOM 1379 O O . GLY A 1 176 ? 9.43 11.453 -17 1 28.33 176 GLY A O 1
ATOM 1380 N N . PRO B 1 1 ? -62.406 0.622 21.234 1 30.03 1 PRO B N 1
ATOM 1381 C CA . PRO B 1 1 ? -61.531 1.17 20.203 1 30.03 1 PRO B CA 1
ATOM 1382 C C . PRO B 1 1 ? -60.312 0.293 19.969 1 30.03 1 PRO B C 1
ATOM 1384 O O . PRO B 1 1 ? -59.594 -0.04 20.906 1 30.03 1 PRO B O 1
ATOM 1387 N N . ILE B 1 2 ? -60.344 -0.662 18.906 1 33.25 2 ILE B N 1
ATOM 1388 C CA . ILE B 1 2 ? -59.562 -1.845 18.609 1 33.25 2 ILE B CA 1
ATOM 1389 C C . ILE B 1 2 ? -58.125 -1.424 18.219 1 33.25 2 ILE B C 1
ATOM 1391 O O . ILE B 1 2 ? -57.938 -0.647 17.281 1 33.25 2 ILE B O 1
ATOM 1395 N N . LYS B 1 3 ? -57.219 -1.338 19.156 1 36.03 3 LYS B N 1
ATOM 1396 C CA . LYS B 1 3 ? -55.781 -1.027 19 1 36.03 3 LYS B CA 1
ATOM 1397 C C . LYS B 1 3 ? -55.188 -1.877 17.891 1 36.03 3 LYS B C 1
ATOM 1399 O O . LYS B 1 3 ? -55.156 -3.105 17.984 1 36.03 3 LYS B O 1
ATOM 1404 N N . THR B 1 4 ? -55.344 -1.482 16.594 1 37 4 THR B N 1
ATOM 1405 C CA . THR B 1 4 ? -54.812 -2.098 15.383 1 37 4 THR B CA 1
ATOM 1406 C C . THR B 1 4 ? -53.312 -2.299 15.5 1 37 4 THR B C 1
ATOM 1408 O O . THR B 1 4 ? -52.562 -1.361 15.82 1 37 4 THR B O 1
ATOM 1411 N N . ARG B 1 5 ? -52.906 -3.555 15.812 1 40.72 5 ARG B N 1
ATOM 1412 C CA . ARG B 1 5 ? -51.531 -4.051 15.961 1 40.72 5 ARG B CA 1
ATOM 1413 C C . ARG B 1 5 ? -50.656 -3.627 14.781 1 40.72 5 ARG B C 1
ATOM 1415 O O . ARG B 1 5 ? -51.125 -3.648 13.633 1 40.72 5 ARG B O 1
ATOM 1422 N N . SER B 1 6 ? -49.719 -2.715 14.961 1 40.16 6 SER B N 1
ATOM 1423 C CA . SER B 1 6 ? -48.75 -2.182 14.031 1 40.16 6 SER B CA 1
ATOM 1424 C C . SER B 1 6 ? -48.031 -3.299 13.273 1 40.16 6 SER B C 1
ATOM 1426 O O . SER B 1 6 ? -47.719 -4.34 13.852 1 40.16 6 SER B O 1
ATOM 1428 N N . PRO B 1 7 ? -48.25 -3.416 11.898 1 40.47 7 PRO B N 1
ATOM 1429 C CA . PRO B 1 7 ? -47.656 -4.438 11.039 1 40.47 7 PRO B CA 1
ATOM 1430 C C . PRO B 1 7 ? -46.156 -4.613 11.273 1 40.47 7 PRO B C 1
ATOM 1432 O O . PRO B 1 7 ? -45.438 -3.629 11.492 1 40.47 7 PRO B O 1
ATOM 1435 N N . GLU B 1 8 ? -45.656 -5.695 11.914 1 39.72 8 GLU B N 1
ATOM 1436 C CA . GLU B 1 8 ? -44.281 -6.109 12.156 1 39.72 8 GLU B CA 1
ATOM 1437 C C . GLU B 1 8 ? -43.438 -6.031 10.875 1 39.72 8 GLU B C 1
ATOM 1439 O O . GLU B 1 8 ? -43.875 -6.527 9.828 1 39.72 8 GLU B O 1
ATOM 1444 N N . SER B 1 9 ? -42.656 -4.996 10.602 1 43.56 9 SER B N 1
ATOM 1445 C CA . SER B 1 9 ? -41.688 -4.816 9.531 1 43.56 9 SER B CA 1
ATOM 1446 C C . SER B 1 9 ? -40.875 -6.082 9.305 1 43.56 9 SER B C 1
ATOM 1448 O O . SER B 1 9 ? -40.25 -6.605 10.242 1 43.56 9 SER B O 1
ATOM 1450 N N . VAL B 1 10 ? -41.219 -6.996 8.336 1 39.97 10 VAL B N 1
ATOM 1451 C CA . VAL B 1 10 ? -40.469 -8.172 7.914 1 39.97 10 VAL B CA 1
ATOM 1452 C C . VAL B 1 10 ? -39.031 -7.758 7.539 1 39.97 10 VAL B C 1
ATOM 1454 O O . VAL B 1 10 ? -38.844 -6.836 6.746 1 39.97 10 VAL B O 1
ATOM 1457 N N . ASN B 1 11 ? -38.062 -7.754 8.375 1 41.5 11 ASN B N 1
ATOM 1458 C CA . ASN B 1 11 ? -36.625 -7.652 8.133 1 41.5 11 ASN B CA 1
ATOM 1459 C C . ASN B 1 11 ? -36.188 -8.539 6.977 1 41.5 11 ASN B C 1
ATOM 1461 O O . ASN B 1 11 ? -36.219 -9.766 7.082 1 41.5 11 ASN B O 1
ATOM 1465 N N . THR B 1 12 ? -36.562 -8.164 5.691 1 46.38 12 THR B N 1
ATOM 1466 C CA . THR B 1 12 ? -36 -8.898 4.566 1 46.38 12 THR B CA 1
ATOM 1467 C C . THR B 1 12 ? -34.5 -9.023 4.715 1 46.38 12 THR B C 1
ATOM 1469 O O . THR B 1 12 ? -33.812 -8.047 5 1 46.38 12 THR B O 1
ATOM 1472 N N . PRO B 1 13 ? -33.938 -10.219 4.973 1 48.75 13 PRO B N 1
ATOM 1473 C CA . PRO B 1 13 ? -32.5 -10.406 5.035 1 48.75 13 PRO B CA 1
ATOM 1474 C C . PRO B 1 13 ? -31.75 -9.703 3.9 1 48.75 13 PRO B C 1
ATOM 1476 O O . PRO B 1 13 ? -32.344 -9.477 2.83 1 48.75 13 PRO B O 1
ATOM 1479 N N . PRO B 1 14 ? -30.812 -8.867 4.195 1 50.34 14 PRO B N 1
ATOM 1480 C CA . PRO B 1 14 ? -30.016 -8.242 3.131 1 50.34 14 PRO B CA 1
ATOM 1481 C C . PRO B 1 14 ? -29.766 -9.188 1.954 1 50.34 14 PRO B C 1
ATOM 1483 O O . PRO B 1 14 ? -29.75 -10.406 2.129 1 50.34 14 PRO B O 1
ATOM 1486 N N . PRO B 1 15 ? -30.078 -8.766 0.735 1 46.09 15 PRO B N 1
ATOM 1487 C CA . PRO B 1 15 ? -29.828 -9.641 -0.413 1 46.09 15 PRO B CA 1
ATOM 1488 C C . PRO B 1 15 ? -28.469 -10.352 -0.319 1 46.09 15 PRO B C 1
ATOM 1490 O O . PRO B 1 15 ? -27.469 -9.727 0.028 1 46.09 15 PRO B O 1
ATOM 1493 N N . VAL B 1 16 ? -28.359 -11.555 0.056 1 47.56 16 VAL B N 1
ATOM 1494 C CA . VAL B 1 16 ? -27.156 -12.391 -0.028 1 47.56 16 VAL B CA 1
ATOM 1495 C C . VAL B 1 16 ? -26.406 -12.094 -1.328 1 47.56 16 VAL B C 1
ATOM 1497 O O . VAL B 1 16 ? -27.016 -12.07 -2.404 1 47.56 16 VAL B O 1
ATOM 1500 N N . VAL B 1 17 ? -25.469 -11.164 -1.412 1 52.59 17 VAL B N 1
ATOM 1501 C CA . VAL B 1 17 ? -24.641 -11.062 -2.617 1 52.59 17 VAL B CA 1
ATOM 1502 C C . VAL B 1 17 ? -24.484 -12.438 -3.26 1 52.59 17 VAL B C 1
ATOM 1504 O O . VAL B 1 17 ? -23.969 -13.367 -2.639 1 52.59 17 VAL B O 1
ATOM 1507 N N . GLN B 1 18 ? -25.438 -12.758 -4.012 1 56.84 18 GLN B N 1
ATOM 1508 C CA . GLN B 1 18 ? -25.484 -14.07 -4.652 1 56.84 18 GLN B CA 1
ATOM 1509 C C . GLN B 1 18 ? -24.109 -14.445 -5.203 1 56.84 18 GLN B C 1
ATOM 1511 O O . GLN B 1 18 ? -23.531 -13.703 -6.004 1 56.84 18 GLN B O 1
ATOM 1516 N N . LYS B 1 19 ? -23.297 -15.242 -4.523 1 69 19 LYS B N 1
ATOM 1517 C CA . LYS B 1 19 ? -22.016 -15.781 -4.949 1 69 19 LYS B CA 1
ATOM 1518 C C . LYS B 1 19 ? -22.125 -16.453 -6.312 1 69 19 LYS B C 1
ATOM 1520 O O . LYS B 1 19 ? -22.984 -17.297 -6.523 1 69 19 LYS B O 1
ATOM 1525 N N . ARG B 1 20 ? -21.5 -15.961 -7.402 1 90.69 20 ARG B N 1
ATOM 1526 C CA . ARG B 1 20 ? -21.438 -16.562 -8.734 1 90.69 20 ARG B CA 1
ATOM 1527 C C . ARG B 1 20 ? -20.906 -17.984 -8.672 1 90.69 20 ARG B C 1
ATOM 1529 O O . ARG B 1 20 ? -20.125 -18.328 -7.781 1 90.69 20 ARG B O 1
ATOM 1536 N N . PRO B 1 21 ? -21.453 -18.875 -9.516 1 96.19 21 PRO B N 1
ATOM 1537 C CA . PRO B 1 21 ? -21 -20.266 -9.516 1 96.19 21 PRO B CA 1
ATOM 1538 C C . PRO B 1 21 ? -19.531 -20.422 -9.914 1 96.19 21 PRO B C 1
ATOM 1540 O O . PRO B 1 21 ? -19 -19.578 -10.648 1 96.19 21 PRO B O 1
ATOM 1543 N N . PRO B 1 22 ? -18.953 -21.516 -9.367 1 98.31 22 PRO B N 1
ATOM 1544 C CA . PRO B 1 22 ? -17.578 -21.797 -9.797 1 98.31 22 PRO B CA 1
ATOM 1545 C C . PRO B 1 22 ? -17.469 -22.047 -11.305 1 98.31 22 PRO B C 1
ATOM 1547 O O . PRO B 1 22 ? -18.391 -22.609 -11.906 1 98.31 22 PRO B O 1
ATOM 1550 N N . LEU B 1 23 ? -16.422 -21.625 -11.875 1 98.44 23 LEU B N 1
ATOM 1551 C CA . LEU B 1 23 ? -16.219 -21.719 -13.312 1 98.44 23 LEU B CA 1
ATOM 1552 C C . LEU B 1 23 ? -14.758 -21.984 -13.641 1 98.44 23 LEU B C 1
ATOM 1554 O O . LEU B 1 23 ? -13.867 -21.344 -13.086 1 98.44 23 LEU B O 1
ATOM 1558 N N . LEU B 1 24 ? -14.438 -22.984 -14.438 1 98.62 24 LEU B N 1
ATOM 1559 C CA . LEU B 1 24 ? -13.141 -23.234 -15.062 1 98.62 24 LEU B CA 1
ATOM 1560 C C . LEU B 1 24 ? -13.305 -23.547 -16.547 1 98.62 24 LEU B C 1
ATOM 1562 O O . LEU B 1 24 ? -13.734 -24.656 -16.906 1 98.62 24 LEU B O 1
ATOM 1566 N N . GLU B 1 25 ? -13 -22.578 -17.359 1 98.19 25 GLU B N 1
ATOM 1567 C CA . GLU B 1 25 ? -13.219 -22.781 -18.781 1 98.19 25 GLU B CA 1
ATOM 1568 C C . GLU B 1 25 ? -12.281 -21.906 -19.609 1 98.19 25 GLU B C 1
ATOM 1570 O O . GLU B 1 25 ? -11.789 -20.875 -19.125 1 98.19 25 GLU B O 1
ATOM 1575 N N . LEU B 1 26 ? -12.023 -22.328 -20.828 1 98.62 26 LEU B N 1
ATOM 1576 C CA . LEU B 1 26 ? -11.289 -21.516 -21.797 1 98.62 26 LEU B CA 1
ATOM 1577 C C . LEU B 1 26 ? -12.25 -20.719 -22.672 1 98.62 26 LEU B C 1
ATOM 1579 O O . LEU B 1 26 ? -13.086 -21.281 -23.375 1 98.62 26 LEU B O 1
ATOM 1583 N N . GLU B 1 27 ? -12.266 -19.453 -22.562 1 98.38 27 GLU B N 1
ATOM 1584 C CA . GLU B 1 27 ? -12.984 -18.547 -23.438 1 98.38 27 GLU B CA 1
ATOM 1585 C C . GLU B 1 27 ? -12.039 -17.812 -24.391 1 98.38 27 GLU B C 1
ATOM 1587 O O . GLU B 1 27 ? -11.414 -16.828 -24 1 98.38 27 GLU B O 1
ATOM 1592 N N . GLY B 1 28 ? -12.016 -18.281 -25.75 1 97.94 28 GLY B N 1
ATOM 1593 C CA . GLY B 1 28 ? -10.984 -17.781 -26.641 1 97.94 28 GLY B CA 1
ATOM 1594 C C . GLY B 1 28 ? -9.578 -18.125 -26.188 1 97.94 28 GLY B C 1
ATOM 1595 O O . GLY B 1 28 ? -9.211 -19.297 -26.125 1 97.94 28 GLY B O 1
ATOM 1596 N N . LYS B 1 29 ? -8.883 -17.125 -25.875 1 98.56 29 LYS B N 1
ATOM 1597 C CA . LYS B 1 29 ? -7.516 -17.359 -25.422 1 98.56 29 LYS B CA 1
ATOM 1598 C C . LYS B 1 29 ? -7.414 -17.203 -23.906 1 98.56 29 LYS B C 1
ATOM 1600 O O . LYS B 1 29 ? -6.324 -17.281 -23.328 1 98.56 29 LYS B O 1
ATOM 1605 N N . LYS B 1 30 ? -8.508 -16.953 -23.281 1 98.81 30 LYS B N 1
ATOM 1606 C CA . LYS B 1 30 ? -8.5 -16.625 -21.859 1 98.81 30 LYS B CA 1
ATOM 1607 C C . LYS B 1 30 ? -9.062 -17.781 -21.016 1 98.81 30 LYS B C 1
ATOM 1609 O O . LYS B 1 30 ? -10.242 -18.125 -21.141 1 98.81 30 LYS B O 1
ATOM 1614 N N . TRP B 1 31 ? -8.219 -18.391 -20.188 1 98.94 31 TRP B N 1
ATOM 1615 C CA . TRP B 1 31 ? -8.719 -19.297 -19.156 1 98.94 31 TRP B CA 1
ATOM 1616 C C . TRP B 1 31 ? -9.375 -18.516 -18.031 1 98.94 31 TRP B C 1
ATOM 1618 O O . TRP B 1 31 ? -8.781 -17.5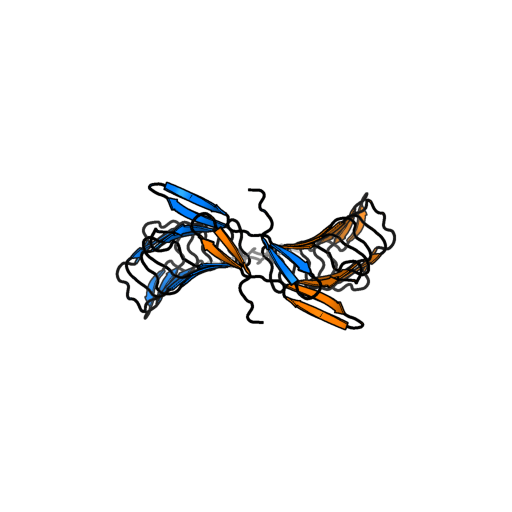78 -17.484 1 98.94 31 TRP B O 1
ATOM 1628 N N . ARG B 1 32 ? -10.539 -18.859 -17.656 1 98.81 32 ARG B N 1
ATOM 1629 C CA . ARG B 1 32 ? -11.242 -18.297 -16.516 1 98.81 32 ARG B CA 1
ATOM 1630 C C . ARG B 1 32 ? -11.359 -19.312 -15.391 1 98.81 32 ARG B C 1
ATOM 1632 O O . ARG B 1 32 ? -11.82 -20.438 -15.602 1 98.81 32 ARG B O 1
ATOM 1639 N N . VAL B 1 33 ? -10.875 -18.953 -14.242 1 98.88 33 VAL B N 1
ATOM 1640 C CA . VAL B 1 33 ? -10.992 -19.734 -13.016 1 98.88 33 VAL B CA 1
ATOM 1641 C C . VAL B 1 33 ? -11.664 -18.906 -11.93 1 98.88 33 VAL B C 1
ATOM 1643 O O . VAL B 1 33 ? -11.023 -18.062 -11.297 1 98.88 33 VAL B O 1
ATOM 1646 N N . GLU B 1 34 ? -12.922 -19.141 -11.672 1 98.81 34 GLU B N 1
ATOM 1647 C CA . GLU B 1 34 ? -13.648 -18.156 -10.867 1 98.81 34 GLU B CA 1
ATOM 1648 C C . GLU B 1 34 ? -14.453 -18.844 -9.758 1 98.81 34 GLU B C 1
ATOM 1650 O O . GLU B 1 34 ? -15.031 -19.906 -9.969 1 98.81 34 GLU B O 1
ATOM 1655 N N . ASN B 1 35 ? -14.406 -18.312 -8.617 1 98.75 35 ASN B N 1
ATOM 1656 C CA . ASN B 1 35 ? -15.359 -18.516 -7.527 1 98.75 35 ASN B CA 1
ATOM 1657 C C . ASN B 1 35 ? -15.273 -19.938 -6.969 1 98.75 35 ASN B C 1
ATOM 1659 O O . ASN B 1 35 ? -16.297 -20.516 -6.582 1 98.75 35 ASN B O 1
ATOM 1663 N N . PHE B 1 36 ? -14.094 -20.5 -7.008 1 98.75 36 PHE B N 1
ATOM 1664 C CA . PHE B 1 36 ? -13.898 -21.781 -6.34 1 98.75 36 PHE B CA 1
ATOM 1665 C C . PHE B 1 36 ? -13.633 -21.578 -4.852 1 98.75 36 PHE B C 1
ATOM 1667 O O . PHE B 1 36 ? -12.984 -20.609 -4.457 1 98.75 36 PHE B O 1
ATOM 1674 N N . GLU B 1 37 ? -14.141 -22.438 -4.07 1 98.5 37 GLU B N 1
ATOM 1675 C CA . GLU B 1 37 ? -13.883 -22.469 -2.633 1 98.5 37 GLU B CA 1
ATOM 1676 C C . GLU B 1 37 ? -13.445 -23.859 -2.186 1 98.5 37 GLU B C 1
ATOM 1678 O O . GLU B 1 37 ? -14.062 -24.859 -2.553 1 98.5 37 GLU B O 1
ATOM 1683 N N . GLN B 1 38 ? -12.414 -23.969 -1.474 1 98.31 38 GLN B N 1
ATOM 1684 C CA . GLN B 1 38 ? -11.938 -25.203 -0.855 1 98.31 38 GLN B CA 1
ATOM 1685 C C . GLN B 1 38 ? -11.695 -26.281 -1.904 1 98.31 38 GLN B C 1
ATOM 1687 O O . GLN B 1 38 ? -12.117 -27.422 -1.733 1 98.31 38 GLN B O 1
ATOM 1692 N N . LYS B 1 39 ? -11.141 -25.906 -3.045 1 98.44 39 LYS B N 1
ATOM 1693 C CA . LYS B 1 39 ? -10.773 -26.844 -4.102 1 98.44 39 LYS B CA 1
ATOM 1694 C C . LYS B 1 39 ? -9.266 -26.859 -4.328 1 98.44 39 LYS B C 1
ATOM 1696 O O . LYS B 1 39 ? -8.672 -25.828 -4.629 1 98.44 39 LYS B O 1
ATOM 1701 N N . HIS B 1 40 ? -8.617 -28 -4.203 1 98.62 40 HIS B N 1
ATOM 1702 C CA . HIS B 1 40 ? -7.164 -28.031 -4.184 1 98.62 40 HIS B CA 1
ATOM 1703 C C . HIS B 1 40 ? -6.609 -28.859 -5.344 1 98.62 40 HIS B C 1
ATOM 1705 O O . HIS B 1 40 ? -5.422 -29.188 -5.363 1 98.62 40 HIS B O 1
ATOM 1711 N N . ASP B 1 41 ? -7.516 -29.234 -6.266 1 98.5 41 ASP B N 1
ATOM 1712 C CA . ASP B 1 41 ? -7.066 -30.062 -7.383 1 98.5 41 ASP B CA 1
ATOM 1713 C C . ASP B 1 41 ? -7.395 -29.406 -8.719 1 98.5 41 ASP B C 1
ATOM 1715 O O . ASP B 1 41 ? -7.582 -30.094 -9.727 1 98.5 41 ASP B O 1
ATOM 1719 N N . LEU B 1 42 ? -7.504 -28.094 -8.742 1 98.81 42 LEU B N 1
ATOM 1720 C CA . LEU B 1 42 ? -7.715 -27.391 -10 1 98.81 42 LEU B CA 1
ATOM 1721 C C . LEU B 1 42 ? -6.473 -27.453 -10.875 1 98.81 42 LEU B C 1
ATOM 1723 O O . LEU B 1 42 ? -5.352 -27.312 -10.391 1 98.81 42 LEU B O 1
ATOM 1727 N N . THR B 1 43 ? -6.727 -27.781 -12.219 1 98.81 43 THR B N 1
ATOM 1728 C CA . THR B 1 43 ? -5.586 -27.891 -13.117 1 98.81 43 THR B CA 1
ATOM 1729 C C . THR B 1 43 ? -5.949 -27.391 -14.516 1 98.81 43 THR B C 1
ATOM 1731 O O . THR B 1 43 ? -7.051 -27.656 -15.008 1 98.81 43 THR B O 1
ATOM 1734 N N . ILE B 1 44 ? -5.055 -26.703 -15.055 1 98.81 44 ILE B N 1
ATOM 1735 C CA . ILE B 1 44 ? -5.074 -26.391 -16.484 1 98.81 44 ILE B CA 1
ATOM 1736 C C . ILE B 1 44 ? -3.906 -27.094 -17.172 1 98.81 44 ILE B C 1
ATOM 1738 O O . ILE B 1 44 ? -2.742 -26.781 -16.922 1 98.81 44 ILE B O 1
ATOM 1742 N N . GLU B 1 45 ? -4.184 -27.984 -18.125 1 97.5 45 GLU B N 1
ATOM 1743 C CA . GLU B 1 45 ? -3.129 -28.797 -18.734 1 97.5 45 GLU B CA 1
ATOM 1744 C C . GLU B 1 45 ? -2.92 -28.422 -20.203 1 97.5 45 GLU B C 1
ATOM 1746 O O . GLU B 1 45 ? -1.791 -28.438 -20.703 1 97.5 45 GLU B O 1
ATOM 1751 N N . GLU B 1 46 ? -3.969 -28.156 -20.953 1 95.69 46 GLU B N 1
ATOM 1752 C CA . GLU B 1 46 ? -3.852 -27.812 -22.359 1 95.69 46 GLU B CA 1
ATOM 1753 C C . GLU B 1 46 ? -3.654 -26.312 -22.562 1 95.69 46 GLU B C 1
ATOM 1755 O O . GLU B 1 46 ? -4.621 -25.578 -22.75 1 95.69 46 GLU B O 1
ATOM 1760 N N . THR B 1 47 ? -2.375 -25.953 -22.516 1 98.38 47 THR B N 1
ATOM 1761 C CA . THR B 1 47 ? -2.096 -24.531 -22.594 1 98.38 47 THR B CA 1
ATOM 1762 C C . THR B 1 47 ? -1.396 -24.172 -23.906 1 98.38 47 THR B C 1
ATOM 1764 O O . THR B 1 47 ? -0.785 -25.047 -24.531 1 98.38 47 THR B O 1
ATOM 1767 N N . GLU B 1 48 ? -1.536 -23 -24.375 1 98.56 48 GLU B N 1
ATOM 1768 C CA . GLU B 1 48 ? -0.831 -22.406 -25.516 1 98.56 48 GLU B CA 1
ATOM 1769 C C . GLU B 1 48 ? -0.199 -21.062 -25.141 1 98.56 48 GLU B C 1
ATOM 1771 O O . GLU B 1 48 ? -0.748 -20.328 -24.312 1 98.56 48 GLU B O 1
ATOM 1776 N N . LEU B 1 49 ? 0.794 -20.781 -25.875 1 98.19 49 LEU B N 1
ATOM 1777 C CA . LEU B 1 49 ? 1.641 -19.641 -25.578 1 98.19 49 LEU B CA 1
ATOM 1778 C C . LEU B 1 49 ? 0.825 -18.344 -25.594 1 98.19 49 LEU B C 1
ATOM 1780 O O . LEU B 1 49 ? 1.083 -17.438 -24.797 1 98.19 49 LEU B O 1
ATOM 1784 N N . LYS B 1 50 ? -0.11 -18.234 -26.453 1 98.5 50 LYS B N 1
ATOM 1785 C CA . LYS B 1 50 ? -0.867 -17 -26.625 1 98.5 50 LYS B CA 1
ATOM 1786 C C . LYS B 1 50 ? -1.918 -16.844 -25.531 1 98.5 50 LYS B C 1
ATOM 1788 O O . LYS B 1 50 ? -2.518 -15.773 -25.391 1 98.5 50 LYS B O 1
ATOM 1793 N N . GLN B 1 51 ? -2.156 -17.891 -24.719 1 98.88 51 GLN B N 1
ATOM 1794 C CA . GLN B 1 51 ? -3.256 -17.906 -23.766 1 98.88 51 GLN B CA 1
ATOM 1795 C C . GLN B 1 51 ? -2.881 -17.156 -22.484 1 98.88 51 GLN B C 1
ATOM 1797 O O . GLN B 1 51 ? -1.698 -17.031 -22.156 1 98.88 51 GLN B O 1
ATOM 1802 N N . VAL B 1 52 ? -3.879 -16.578 -21.828 1 98.94 52 VAL B N 1
ATOM 1803 C CA . VAL B 1 52 ? -3.766 -15.953 -20.516 1 98.94 52 VAL B CA 1
ATOM 1804 C C . VAL B 1 52 ? -4.719 -16.625 -19.531 1 98.94 52 VAL B C 1
ATOM 1806 O O . VAL B 1 52 ? -5.703 -17.25 -19.938 1 98.94 52 VAL B O 1
ATOM 1809 N N . ALA B 1 53 ? -4.43 -16.594 -18.266 1 98.94 53 ALA B N 1
ATOM 1810 C CA . ALA B 1 53 ? -5.316 -17.125 -17.234 1 98.94 53 ALA B CA 1
ATOM 1811 C C . ALA B 1 53 ? -5.762 -16.016 -16.281 1 98.94 53 ALA B C 1
ATOM 1813 O O . ALA B 1 53 ? -4.953 -15.18 -15.859 1 98.94 53 ALA B O 1
ATOM 1814 N N . TYR B 1 54 ? -6.988 -15.953 -16.047 1 98.94 54 TYR B N 1
ATOM 1815 C CA . TYR B 1 54 ? -7.59 -15.031 -15.086 1 98.94 54 TYR B CA 1
ATOM 1816 C C . TYR B 1 54 ? -8.266 -15.797 -13.953 1 98.94 54 TYR B C 1
ATOM 1818 O O . TYR B 1 54 ? -9.258 -16.5 -14.172 1 98.94 54 TYR B O 1
ATOM 1826 N N . ILE B 1 55 ? -7.73 -15.648 -12.773 1 98.94 55 ILE B N 1
ATOM 1827 C CA . ILE B 1 55 ? -8.25 -16.297 -11.57 1 98.94 55 ILE B CA 1
ATOM 1828 C C . ILE B 1 55 ? -8.945 -15.273 -10.688 1 98.94 55 ILE B C 1
ATOM 1830 O O . ILE B 1 55 ? -8.344 -14.273 -10.297 1 98.94 55 ILE B O 1
ATOM 1834 N N . PHE B 1 56 ? -10.18 -15.516 -10.359 1 98.88 56 PHE B N 1
ATOM 1835 C CA . PHE B 1 56 ? -10.938 -14.477 -9.672 1 98.88 56 PHE B CA 1
ATOM 1836 C C . PHE B 1 56 ? -11.797 -15.086 -8.562 1 98.88 56 PHE B C 1
ATOM 1838 O O . PHE B 1 56 ? -12.508 -16.062 -8.789 1 98.88 56 PHE B O 1
ATOM 1845 N N . GLY B 1 57 ? -11.688 -14.516 -7.395 1 98.75 57 GLY B N 1
ATOM 1846 C CA . GLY B 1 57 ? -12.656 -14.797 -6.344 1 98.75 57 GLY B CA 1
ATOM 1847 C C . GLY B 1 57 ? -12.531 -16.188 -5.773 1 98.75 57 GLY B C 1
ATOM 1848 O O . GLY B 1 57 ? -13.516 -16.766 -5.312 1 98.75 57 GLY B O 1
ATOM 1849 N N . CYS B 1 58 ? -11.398 -16.797 -5.918 1 98.81 58 CYS B N 1
ATOM 1850 C CA . CYS B 1 58 ? -11.172 -18.125 -5.359 1 98.81 58 CYS B CA 1
ATOM 1851 C C . CYS B 1 58 ? -10.672 -18.047 -3.924 1 98.81 58 CYS B C 1
ATOM 1853 O O . CYS B 1 58 ? -9.93 -17.125 -3.576 1 98.81 58 CYS B O 1
ATOM 1855 N N . SER B 1 59 ? -11.086 -18.938 -3.074 1 98.88 59 SER B N 1
ATOM 1856 C CA . SER B 1 59 ? -10.719 -18.938 -1.662 1 98.88 59 SER B CA 1
ATOM 1857 C C . SER B 1 59 ? -10.32 -20.328 -1.195 1 98.88 59 SER B C 1
ATOM 1859 O O . SER B 1 59 ? -11.078 -21.297 -1.373 1 98.88 59 SER B O 1
ATOM 1861 N N . ASN B 1 60 ? -9.242 -20.406 -0.625 1 98.81 60 ASN B N 1
ATOM 1862 C CA . ASN B 1 60 ? -8.727 -21.672 -0.109 1 98.81 60 ASN B CA 1
ATOM 1863 C C . ASN B 1 60 ? -8.664 -22.734 -1.196 1 98.81 60 ASN B C 1
ATOM 1865 O O . ASN B 1 60 ? -9.234 -23.828 -1.038 1 98.81 60 ASN B O 1
ATOM 1869 N N . CYS B 1 61 ? -7.914 -22.391 -2.24 1 98.88 61 CYS B N 1
ATOM 1870 C CA . CYS B 1 61 ? -7.82 -23.234 -3.422 1 98.88 61 CYS B CA 1
ATOM 1871 C C . CYS B 1 61 ? -6.371 -23.375 -3.877 1 98.88 61 CYS B C 1
ATOM 1873 O O . CYS B 1 61 ? -5.512 -22.594 -3.48 1 98.88 61 CYS B O 1
ATOM 1875 N N . THR B 1 62 ? -6.141 -24.375 -4.633 1 98.94 62 THR B N 1
ATOM 1876 C CA . THR B 1 62 ? -4.867 -24.531 -5.324 1 98.94 62 THR B CA 1
ATOM 1877 C C . THR B 1 62 ? -5.086 -24.75 -6.82 1 98.94 62 THR B C 1
ATOM 1879 O O . THR B 1 62 ? -5.969 -25.516 -7.223 1 98.94 62 THR B O 1
ATOM 1882 N N . LEU B 1 63 ? -4.387 -24.047 -7.594 1 98.94 63 LEU B N 1
ATOM 1883 C CA . LEU B 1 63 ? -4.453 -24.172 -9.047 1 98.94 63 LEU B CA 1
ATOM 1884 C C . LEU B 1 63 ? -3.076 -24.469 -9.625 1 98.94 63 LEU B C 1
ATOM 1886 O O . LEU B 1 63 ? -2.09 -23.812 -9.266 1 98.94 63 LEU B O 1
ATOM 1890 N N . GLN B 1 64 ? -3.031 -25.453 -10.461 1 98.94 64 GLN B N 1
ATOM 1891 C CA . GLN B 1 64 ? -1.827 -25.766 -11.227 1 98.94 64 GLN B CA 1
ATOM 1892 C C . GLN B 1 64 ? -2.027 -25.469 -12.711 1 98.94 64 GLN B C 1
ATOM 1894 O O . GLN B 1 64 ? -3.041 -25.859 -13.297 1 98.94 64 GLN B O 1
ATOM 1899 N N . ILE B 1 65 ? -1.098 -24.797 -13.258 1 98.94 65 ILE B N 1
ATOM 1900 C CA . ILE B 1 65 ? -1.109 -24.531 -14.695 1 98.94 65 ILE B CA 1
ATOM 1901 C C . ILE B 1 65 ? 0.132 -25.141 -15.344 1 98.94 65 ILE B C 1
ATOM 1903 O O . ILE B 1 65 ? 1.257 -24.734 -15.055 1 98.94 65 ILE B O 1
ATOM 1907 N N . LYS B 1 66 ? -0.049 -26.078 -16.203 1 98.81 66 LYS B N 1
ATOM 1908 C CA . LYS B 1 66 ? 1.063 -26.75 -16.875 1 98.81 66 LYS B CA 1
ATOM 1909 C C . LYS B 1 66 ? 1.387 -26.078 -18.203 1 98.81 66 LYS B C 1
ATOM 1911 O O . LYS B 1 66 ? 0.519 -25.469 -18.828 1 98.81 66 LYS B O 1
ATOM 1916 N N . GLY B 1 67 ? 2.623 -26.25 -18.625 1 98.56 67 GLY B N 1
ATOM 1917 C CA . GLY B 1 67 ? 3.031 -25.734 -19.922 1 98.56 67 GLY B CA 1
ATOM 1918 C C . GLY B 1 67 ? 3.451 -24.266 -19.875 1 98.56 67 GLY B C 1
ATOM 1919 O O . GLY B 1 67 ? 4.117 -23.844 -18.922 1 98.56 67 GLY B O 1
ATOM 1920 N N . LYS B 1 68 ? 3.262 -23.625 -21.047 1 98.75 68 LYS B N 1
ATOM 1921 C CA . LYS B 1 68 ? 3.709 -22.234 -21.203 1 98.75 68 LYS B CA 1
ATOM 1922 C C . LYS B 1 68 ? 2.564 -21.344 -21.672 1 98.75 68 LYS B C 1
ATOM 1924 O O . LYS B 1 68 ? 1.893 -21.641 -22.656 1 98.75 68 LYS B O 1
ATOM 1929 N N . ILE B 1 69 ? 2.238 -20.328 -20.875 1 98.81 69 ILE B N 1
ATOM 1930 C CA . ILE B 1 69 ? 1.203 -19.375 -21.281 1 98.81 69 ILE B CA 1
ATOM 1931 C C . ILE B 1 69 ? 1.748 -17.953 -21.203 1 98.81 69 ILE B C 1
ATOM 1933 O O . ILE B 1 69 ? 2.883 -17.734 -20.766 1 98.81 69 ILE B O 1
ATOM 1937 N N . ASN B 1 70 ? 0.984 -16.969 -21.625 1 98.94 70 ASN B N 1
ATOM 1938 C CA . ASN B 1 70 ? 1.447 -15.594 -21.797 1 98.94 70 ASN B CA 1
ATOM 1939 C C . ASN B 1 70 ? 1.502 -14.859 -20.453 1 98.94 70 ASN B C 1
ATOM 1941 O O . ASN B 1 70 ? 2.502 -14.211 -20.141 1 98.94 70 ASN B O 1
ATOM 1945 N N . SER B 1 71 ? 0.367 -14.914 -19.766 1 98.94 71 SER B N 1
ATOM 1946 C CA . SER B 1 71 ? 0.298 -14.188 -18.5 1 98.94 71 SER B CA 1
ATOM 1947 C C . SER B 1 71 ? -0.747 -14.797 -17.562 1 98.94 71 SER B C 1
ATOM 1949 O O . SER B 1 71 ? -1.595 -15.578 -18 1 98.94 71 SER B O 1
ATOM 1951 N N . ILE B 1 72 ? -0.661 -14.516 -16.312 1 99 72 ILE B N 1
ATOM 1952 C CA . ILE B 1 72 ? -1.615 -14.945 -15.305 1 99 72 ILE B CA 1
ATOM 1953 C C . ILE B 1 72 ? -1.997 -13.758 -14.422 1 99 72 ILE B C 1
ATOM 1955 O O . ILE B 1 72 ? -1.138 -12.969 -14.031 1 99 72 ILE B O 1
ATOM 1959 N N . ILE B 1 73 ? -3.234 -13.617 -14.109 1 99 73 ILE B N 1
ATOM 1960 C CA . ILE B 1 73 ? -3.703 -12.625 -13.148 1 99 73 ILE B CA 1
ATOM 1961 C C . ILE B 1 73 ? -4.508 -13.312 -12.055 1 99 73 ILE B C 1
ATOM 1963 O O . ILE B 1 73 ? -5.465 -14.031 -12.336 1 99 73 ILE B O 1
ATOM 1967 N N . VAL B 1 74 ? -4.129 -13.156 -10.859 1 98.94 74 VAL B N 1
ATOM 1968 C CA . VAL B 1 74 ? -4.855 -13.555 -9.664 1 98.94 74 VAL B CA 1
ATOM 1969 C C . VAL B 1 74 ? -5.512 -12.328 -9.031 1 98.94 74 VAL B C 1
ATOM 1971 O O . VAL B 1 74 ? -4.824 -11.414 -8.57 1 98.94 74 VAL B O 1
ATOM 1974 N N . ASP B 1 75 ? -6.82 -12.328 -8.984 1 98.94 75 ASP B N 1
ATOM 1975 C CA . ASP B 1 75 ? -7.551 -11.141 -8.555 1 98.94 75 ASP B CA 1
ATOM 1976 C C . ASP B 1 75 ? -8.609 -11.492 -7.512 1 98.94 75 ASP B C 1
ATOM 1978 O O . ASP B 1 75 ? -9.453 -12.359 -7.75 1 98.94 75 ASP B O 1
ATOM 1982 N N . ASN B 1 76 ? -8.531 -10.789 -6.383 1 98.88 76 ASN B N 1
ATOM 1983 C CA . ASN B 1 76 ? -9.562 -10.93 -5.359 1 98.88 76 ASN B CA 1
ATOM 1984 C C . ASN B 1 76 ? -9.664 -12.367 -4.855 1 98.88 76 ASN B C 1
ATOM 1986 O O . ASN B 1 76 ? -10.758 -12.922 -4.766 1 98.88 76 ASN B O 1
ATOM 1990 N N . CYS B 1 77 ? -8.523 -12.977 -4.582 1 98.94 77 CYS B N 1
ATOM 1991 C CA . CYS B 1 77 ? -8.477 -14.336 -4.062 1 98.94 77 CYS B CA 1
ATOM 1992 C C . CYS B 1 77 ? -7.938 -14.359 -2.637 1 98.94 77 CYS B C 1
ATOM 1994 O O . CYS B 1 77 ? -7.215 -13.445 -2.227 1 98.94 77 CYS B O 1
ATOM 1996 N N . THR B 1 78 ? -8.281 -15.297 -1.872 1 98.94 78 THR B N 1
ATOM 1997 C CA . THR B 1 78 ? -7.812 -15.484 -0.502 1 98.94 78 THR B CA 1
ATOM 1998 C C . THR B 1 78 ? -7.336 -16.922 -0.284 1 98.94 78 THR B C 1
ATOM 2000 O O . THR B 1 78 ? -8.031 -17.875 -0.648 1 98.94 78 THR B O 1
ATOM 2003 N N . LYS B 1 79 ? -6.188 -17.109 0.232 1 98.88 79 LYS B N 1
ATOM 2004 C CA . LYS B 1 79 ? -5.613 -18.422 0.495 1 98.88 79 LYS B CA 1
ATOM 2005 C C . LYS B 1 79 ? -5.539 -19.25 -0.782 1 98.88 79 LYS B C 1
ATOM 2007 O O . LYS B 1 79 ? -6.008 -20.391 -0.816 1 98.88 79 LYS B O 1
ATOM 2012 N N . LEU B 1 80 ? -4.996 -18.672 -1.797 1 98.94 80 LEU B N 1
ATOM 2013 C CA . LEU B 1 80 ? -4.824 -19.359 -3.074 1 98.94 80 LEU B CA 1
ATOM 2014 C C . LEU B 1 80 ? -3.371 -19.766 -3.289 1 98.94 80 LEU B C 1
ATOM 2016 O O . LEU B 1 80 ? -2.461 -18.953 -3.072 1 98.94 80 LEU B O 1
ATOM 2020 N N . GLY B 1 81 ? -3.143 -20.969 -3.607 1 98.94 81 GLY B N 1
ATOM 2021 C CA . GLY B 1 81 ? -1.858 -21.422 -4.113 1 98.94 81 GLY B CA 1
ATOM 2022 C C . GLY B 1 81 ? -1.833 -21.578 -5.621 1 98.94 81 GLY B C 1
ATOM 2023 O O . GLY B 1 81 ? -2.639 -22.312 -6.188 1 98.94 81 GLY B O 1
ATOM 2024 N N . LEU B 1 82 ? -1.028 -20.875 -6.242 1 99 82 LEU B N 1
ATOM 2025 C CA . LEU B 1 82 ? -0.823 -20.969 -7.684 1 99 82 LEU B CA 1
ATOM 2026 C C . LEU B 1 82 ? 0.523 -21.625 -7.996 1 99 82 LEU B C 1
ATOM 2028 O O . LEU B 1 82 ? 1.562 -21.156 -7.516 1 99 82 LEU B O 1
ATOM 2032 N N . VAL B 1 83 ? 0.542 -22.656 -8.703 1 99 83 VAL B N 1
ATOM 2033 C CA . VAL B 1 83 ? 1.75 -23.297 -9.211 1 99 83 VAL B CA 1
ATOM 2034 C C . VAL B 1 83 ? 1.728 -23.281 -10.742 1 99 83 VAL B C 1
ATOM 2036 O O . VAL B 1 83 ? 0.736 -23.688 -11.352 1 99 83 VAL B O 1
ATOM 2039 N N . PHE B 1 84 ? 2.787 -22.828 -11.375 1 98.94 84 PHE B N 1
ATOM 2040 C CA . PHE B 1 84 ? 2.803 -22.828 -12.836 1 98.94 84 PHE B CA 1
ATOM 2041 C C . PHE B 1 84 ? 4.199 -23.156 -13.359 1 98.94 84 PHE B C 1
ATOM 2043 O O . PHE B 1 84 ? 5.188 -23 -12.633 1 98.94 84 PHE B O 1
ATOM 2050 N N . GLU B 1 85 ? 4.25 -23.578 -14.57 1 98.88 85 GLU B N 1
ATOM 2051 C CA . GLU B 1 85 ? 5.543 -23.938 -15.148 1 98.88 85 GLU B CA 1
ATOM 2052 C C . GLU B 1 85 ? 6.227 -22.719 -15.758 1 98.88 85 GLU B C 1
ATOM 2054 O O . GLU B 1 85 ? 7.199 -22.203 -15.203 1 98.88 85 GLU B O 1
ATOM 2059 N N . ASN B 1 86 ? 5.688 -22.234 -16.906 1 98.94 86 ASN B N 1
ATOM 2060 C CA . ASN B 1 86 ? 6.34 -21.109 -17.578 1 98.94 86 ASN B CA 1
ATOM 2061 C C . ASN B 1 86 ? 5.34 -20.016 -17.938 1 98.94 86 ASN B C 1
ATOM 2063 O O . ASN B 1 86 ? 4.242 -20.297 -18.406 1 98.94 86 ASN B O 1
ATOM 2067 N N . VAL B 1 87 ? 5.66 -18.797 -17.672 1 98.94 87 VAL B N 1
ATOM 2068 C CA . VAL B 1 87 ? 4.941 -17.609 -18.125 1 98.94 87 VAL B CA 1
ATOM 2069 C C . VAL B 1 87 ? 5.891 -16.688 -18.891 1 98.94 87 VAL B C 1
ATOM 2071 O O . VAL B 1 87 ? 6.988 -16.391 -18.422 1 98.94 87 VAL B O 1
ATOM 2074 N N . VAL B 1 88 ? 5.465 -16.219 -20 1 98.81 88 VAL B N 1
ATOM 2075 C CA . VAL B 1 88 ? 6.34 -15.445 -20.891 1 98.81 88 VAL B CA 1
ATOM 2076 C C . VAL B 1 88 ? 6.371 -13.992 -20.438 1 98.81 88 VAL B C 1
ATOM 2078 O O . VAL B 1 88 ? 7.395 -13.312 -20.562 1 98.81 88 VAL B O 1
ATOM 2081 N N . GLY B 1 89 ? 5.32 -13.516 -20 1 98.75 89 GLY B N 1
ATOM 2082 C CA . GLY B 1 89 ? 5.207 -12.117 -19.625 1 98.75 89 GLY B CA 1
ATOM 2083 C C . GLY B 1 89 ? 5.219 -11.891 -18.125 1 98.75 89 GLY B C 1
ATOM 2084 O O . GLY B 1 89 ? 6.281 -11.898 -17.5 1 98.75 89 GLY B O 1
ATOM 2085 N N . ILE B 1 90 ? 3.975 -11.828 -17.656 1 98.94 90 ILE B N 1
ATOM 2086 C CA . ILE B 1 90 ? 3.859 -11.344 -16.281 1 98.94 90 ILE B CA 1
ATOM 2087 C C . ILE B 1 90 ? 2.844 -12.188 -15.523 1 98.94 90 ILE B C 1
ATOM 2089 O O . ILE B 1 90 ? 1.849 -12.641 -16.094 1 98.94 90 ILE B O 1
ATOM 2093 N N . VAL B 1 91 ? 3.09 -12.438 -14.242 1 99 91 VAL B N 1
ATOM 2094 C CA . VAL B 1 91 ? 2.102 -12.898 -13.273 1 99 91 VAL B CA 1
ATOM 2095 C C . VAL B 1 91 ? 1.725 -11.758 -12.328 1 99 91 VAL B C 1
ATOM 2097 O O . VAL B 1 91 ? 2.598 -11.133 -11.719 1 99 91 VAL B O 1
ATOM 2100 N N . GLU B 1 92 ? 0.472 -11.43 -12.188 1 99 92 GLU B N 1
ATOM 2101 C CA . GLU B 1 92 ? -0.008 -10.344 -11.336 1 99 92 GLU B CA 1
ATOM 2102 C C . GLU B 1 92 ? -0.905 -10.875 -10.219 1 99 92 GLU B C 1
ATOM 2104 O O . GLU B 1 92 ? -1.845 -11.633 -10.477 1 99 92 GLU B O 1
ATOM 2109 N N . VAL B 1 93 ? -0.613 -10.57 -9.039 1 99 93 VAL B N 1
ATOM 2110 C CA . VAL B 1 93 ? -1.479 -10.797 -7.887 1 99 93 VAL B CA 1
ATOM 2111 C C . VAL B 1 93 ? -2.047 -9.461 -7.402 1 99 93 VAL B C 1
ATOM 2113 O O . VAL B 1 93 ? -1.295 -8.57 -7.008 1 99 93 VAL B O 1
ATOM 2116 N N . ILE B 1 94 ? -3.332 -9.328 -7.426 1 98.94 94 ILE B N 1
ATOM 2117 C CA . ILE B 1 94 ? -3.906 -8.023 -7.105 1 98.94 94 ILE B CA 1
ATOM 2118 C C . ILE B 1 94 ? -5.148 -8.211 -6.238 1 98.94 94 ILE B C 1
ATOM 2120 O O . ILE B 1 94 ? -5.938 -9.133 -6.461 1 98.94 94 ILE B O 1
ATOM 2124 N N . ASN B 1 95 ? -5.328 -7.367 -5.273 1 98.88 95 ASN B N 1
ATOM 2125 C CA . ASN B 1 95 ? -6.504 -7.352 -4.41 1 98.88 95 ASN B CA 1
ATOM 2126 C C . ASN B 1 95 ? -6.68 -8.68 -3.678 1 98.88 95 ASN B C 1
ATOM 2128 O O . ASN B 1 95 ? -7.789 -9.211 -3.609 1 98.88 95 ASN B O 1
ATOM 2132 N N . SER B 1 96 ? -5.617 -9.219 -3.182 1 98.94 96 SER B N 1
ATOM 2133 C CA . SER B 1 96 ? -5.703 -10.586 -2.674 1 98.94 96 SER B CA 1
ATOM 2134 C C . SER B 1 96 ? -5.082 -10.695 -1.285 1 98.94 96 SER B C 1
ATOM 2136 O O . SER B 1 96 ? -4.539 -9.727 -0.761 1 98.94 96 SER B O 1
ATOM 2138 N N . LYS B 1 97 ? -5.246 -11.805 -0.683 1 98.94 97 LYS B N 1
ATOM 2139 C CA . LYS B 1 97 ? -4.766 -12.055 0.673 1 98.94 97 LYS B CA 1
ATOM 2140 C C . LYS B 1 97 ? -4.25 -13.484 0.82 1 98.94 97 LYS B C 1
ATOM 2142 O O . LYS B 1 97 ? -4.914 -14.43 0.403 1 98.94 97 LYS B O 1
ATOM 2147 N N . ALA B 1 98 ? -3.119 -13.617 1.362 1 98.88 98 ALA B N 1
ATOM 2148 C CA . ALA B 1 98 ? -2.541 -14.922 1.678 1 98.88 98 ALA B CA 1
ATOM 2149 C C . ALA B 1 98 ? -2.402 -15.781 0.423 1 98.88 98 ALA B C 1
ATOM 2151 O O . ALA B 1 98 ? -2.914 -16.906 0.369 1 98.88 98 ALA B O 1
ATOM 2152 N N . VAL B 1 99 ? -1.687 -15.328 -0.519 1 98.94 99 VAL B N 1
ATOM 2153 C CA . VAL B 1 99 ? -1.484 -16.016 -1.785 1 98.94 99 VAL B CA 1
ATOM 2154 C C . VAL B 1 99 ? -0.084 -16.625 -1.823 1 98.94 99 VAL B C 1
ATOM 2156 O O . VAL B 1 99 ? 0.873 -16.031 -1.324 1 98.94 99 VAL B O 1
ATOM 2159 N N . GLN B 1 100 ? 0.046 -17.766 -2.352 1 98.94 100 GLN B N 1
ATOM 2160 C CA . GLN B 1 100 ? 1.33 -18.391 -2.641 1 98.94 100 GLN B CA 1
ATOM 2161 C C . GLN B 1 100 ? 1.505 -18.625 -4.141 1 98.94 100 GLN B C 1
ATOM 2163 O O . GLN B 1 100 ? 0.612 -19.156 -4.801 1 98.94 100 GLN B O 1
ATOM 2168 N N . VAL B 1 101 ? 2.586 -18.203 -4.633 1 99 101 VAL B N 1
ATOM 2169 C CA . VAL B 1 101 ? 2.932 -18.406 -6.035 1 99 101 VAL B CA 1
ATOM 2170 C C . VAL B 1 101 ? 4.199 -19.25 -6.141 1 99 101 VAL B C 1
ATOM 2172 O O . VAL B 1 101 ? 5.242 -18.891 -5.594 1 99 101 VAL B O 1
ATOM 2175 N N . GLN B 1 102 ? 4.098 -20.328 -6.73 1 98.94 102 GLN B N 1
ATOM 2176 C CA . GLN B 1 102 ? 5.266 -21.172 -6.957 1 98.94 102 GLN B CA 1
ATOM 2177 C C . GLN B 1 102 ? 5.594 -21.266 -8.445 1 98.94 102 GLN B C 1
ATOM 2179 O O . GLN B 1 102 ? 4.758 -21.703 -9.242 1 98.94 102 GLN B O 1
ATOM 2184 N N . VAL B 1 103 ? 6.773 -20.875 -8.766 1 98.94 103 VAL B N 1
ATOM 2185 C CA . VAL B 1 103 ? 7.277 -20.969 -10.133 1 98.94 103 VAL B CA 1
ATOM 2186 C C . VAL B 1 103 ? 8.094 -22.25 -10.305 1 98.94 103 VAL B C 1
ATOM 2188 O O . VAL B 1 103 ? 9.078 -22.469 -9.602 1 98.94 103 VAL B O 1
ATOM 2191 N N . LEU B 1 104 ? 7.719 -23.094 -11.188 1 98.81 104 LEU B N 1
ATOM 2192 C CA . LEU B 1 104 ? 8.5 -24.297 -11.453 1 98.81 104 LEU B CA 1
ATOM 2193 C C . LEU B 1 104 ? 9.523 -24.047 -12.555 1 98.81 104 LEU B C 1
ATOM 2195 O O . LEU B 1 104 ? 10.609 -24.625 -12.539 1 98.81 104 LEU B O 1
ATOM 2199 N N . GLY B 1 105 ? 9.148 -23.297 -13.531 1 98.69 105 GLY B N 1
ATOM 2200 C CA . GLY B 1 105 ? 10.016 -22.906 -14.641 1 98.69 105 GLY B CA 1
ATOM 2201 C C . GLY B 1 105 ? 10.461 -21.469 -14.578 1 98.69 105 GLY B C 1
ATOM 2202 O O . GLY B 1 105 ? 11.117 -21.047 -13.617 1 98.69 105 GLY B O 1
ATOM 2203 N N . SER B 1 106 ? 9.898 -20.672 -15.617 1 98.88 106 SER B N 1
ATOM 2204 C CA . SER B 1 106 ? 10.406 -19.312 -15.719 1 98.88 106 SER B CA 1
ATOM 2205 C C . SER B 1 106 ? 9.266 -18.297 -15.719 1 98.88 106 SER B C 1
ATOM 2207 O O . SER B 1 106 ? 8.141 -18.625 -16.125 1 98.88 106 SER B O 1
ATOM 2209 N N . VAL B 1 107 ? 9.578 -17.109 -15.344 1 98.94 107 VAL B N 1
ATOM 2210 C CA . VAL B 1 107 ? 8.695 -15.945 -15.391 1 98.94 107 VAL B CA 1
ATOM 2211 C C . VAL B 1 107 ? 9.531 -14.672 -15.312 1 98.94 107 VAL B C 1
ATOM 2213 O O . VAL B 1 107 ? 10.367 -14.516 -14.422 1 98.94 107 VAL B O 1
ATOM 2216 N N . PRO B 1 108 ? 9.336 -13.711 -16.188 1 98.94 108 PRO B N 1
ATOM 2217 C CA . PRO B 1 108 ? 10.156 -12.5 -16.156 1 98.94 108 PRO B CA 1
ATOM 2218 C C . PRO B 1 108 ? 9.75 -11.531 -15.047 1 98.94 108 PRO B C 1
ATOM 2220 O O . PRO B 1 108 ? 10.609 -10.883 -14.445 1 98.94 108 PRO B O 1
ATOM 2223 N N . THR B 1 109 ? 8.453 -11.422 -14.859 1 98.94 109 THR B N 1
ATOM 2224 C CA . THR B 1 109 ? 7.98 -10.398 -13.93 1 98.94 109 THR B CA 1
ATOM 2225 C C . THR B 1 109 ? 6.832 -10.938 -13.078 1 98.94 109 THR B C 1
ATOM 2227 O O . THR B 1 109 ? 5.934 -11.609 -13.594 1 98.94 109 THR B O 1
ATOM 2230 N N . ILE B 1 110 ? 6.852 -10.703 -11.812 1 98.94 110 ILE B N 1
ATOM 2231 C CA . ILE B 1 110 ? 5.734 -10.914 -10.898 1 98.94 110 ILE B CA 1
ATOM 2232 C C . ILE B 1 110 ? 5.344 -9.586 -10.25 1 98.94 110 ILE B C 1
ATOM 2234 O O . ILE B 1 110 ? 6.199 -8.883 -9.711 1 98.94 110 ILE B O 1
ATOM 2238 N N . SER B 1 111 ? 4.125 -9.227 -10.352 1 98.94 111 SER B N 1
ATOM 2239 C CA . SER B 1 111 ? 3.607 -8 -9.75 1 98.94 111 SER B CA 1
ATOM 2240 C C . SER B 1 111 ? 2.668 -8.305 -8.586 1 98.94 111 SER B C 1
ATOM 2242 O O . SER B 1 111 ? 1.759 -9.133 -8.719 1 98.94 111 SER B O 1
ATOM 2244 N N . ILE B 1 112 ? 2.902 -7.691 -7.477 1 98.94 112 ILE B N 1
ATOM 2245 C CA . ILE B 1 112 ? 2.07 -7.824 -6.285 1 98.94 112 ILE B CA 1
ATOM 2246 C C . ILE B 1 112 ? 1.504 -6.457 -5.902 1 98.94 112 ILE B C 1
ATOM 2248 O O . ILE B 1 112 ? 2.244 -5.57 -5.477 1 98.94 112 ILE B O 1
ATOM 2252 N N . ASN B 1 113 ? 0.23 -6.344 -6.043 1 98.81 113 ASN B N 1
ATOM 2253 C CA . ASN B 1 113 ? -0.417 -5.055 -5.832 1 98.81 113 ASN B CA 1
ATOM 2254 C C . ASN B 1 113 ? -1.648 -5.184 -4.938 1 98.81 113 ASN B C 1
ATOM 2256 O O . ASN B 1 113 ? -2.477 -6.074 -5.145 1 98.81 113 ASN B O 1
ATOM 2260 N N . LYS B 1 114 ? -1.735 -4.262 -3.988 1 98.69 114 LYS B N 1
ATOM 2261 C CA . LYS B 1 114 ? -2.889 -4.246 -3.092 1 98.69 114 LYS B CA 1
ATOM 2262 C C . LYS B 1 114 ? -3.158 -5.633 -2.514 1 98.69 114 LYS B C 1
ATOM 2264 O O . LYS B 1 114 ? -4.285 -6.125 -2.576 1 98.69 114 LYS B O 1
ATOM 2269 N N . THR B 1 115 ? -2.113 -6.234 -2.01 1 98.94 115 THR B N 1
ATOM 2270 C CA . THR B 1 115 ? -2.193 -7.609 -1.527 1 98.94 115 THR B CA 1
ATOM 2271 C C . THR B 1 115 ? -1.604 -7.727 -0.124 1 98.94 115 THR B C 1
ATOM 2273 O O . THR B 1 115 ? -0.558 -7.141 0.166 1 98.94 115 THR B O 1
ATOM 2276 N N . GLU B 1 116 ? -2.338 -8.367 0.728 1 98.75 116 GLU B N 1
ATOM 2277 C CA . GLU B 1 116 ? -1.872 -8.625 2.088 1 98.75 116 GLU B CA 1
ATOM 2278 C C . GLU B 1 116 ? -1.391 -10.062 2.246 1 98.75 116 GLU B C 1
ATOM 2280 O O . GLU B 1 116 ? -2.197 -10.977 2.438 1 98.75 116 GLU B O 1
ATOM 2285 N N . GLY B 1 117 ? -0.159 -10.234 2.201 1 98.81 117 GLY B N 1
ATOM 2286 C CA . GLY B 1 117 ? 0.395 -11.57 2.312 1 98.81 117 GLY B CA 1
ATOM 2287 C C . GLY B 1 117 ? 0.594 -12.25 0.968 1 98.81 117 GLY B C 1
ATOM 2288 O O . GLY B 1 117 ? -0.374 -12.664 0.327 1 98.81 117 GLY B O 1
ATOM 2289 N N . CYS B 1 118 ? 1.87 -12.469 0.536 1 98.94 118 CYS B N 1
ATOM 2290 C CA . CYS B 1 118 ? 2.223 -13.164 -0.699 1 98.94 118 CYS B CA 1
ATOM 2291 C C . CYS B 1 118 ? 3.594 -13.82 -0.583 1 98.94 118 CYS B C 1
ATOM 2293 O O . CYS B 1 118 ? 4.59 -13.141 -0.315 1 98.94 118 CYS B O 1
ATOM 2295 N N . GLN B 1 119 ? 3.619 -15.078 -0.697 1 98.94 119 GLN B N 1
ATOM 2296 C CA . GLN B 1 119 ? 4.867 -15.828 -0.776 1 98.94 119 GLN B CA 1
ATOM 2297 C C . GLN B 1 119 ? 5.156 -16.266 -2.209 1 98.94 119 GLN B C 1
ATOM 2299 O O . GLN B 1 119 ? 4.324 -16.922 -2.846 1 98.94 119 GLN B O 1
ATOM 2304 N N . VAL B 1 120 ? 6.32 -15.945 -2.68 1 98.94 120 VAL B N 1
ATOM 2305 C CA . VAL B 1 120 ? 6.738 -16.312 -4.027 1 98.94 120 VAL B CA 1
ATOM 2306 C C . VAL B 1 120 ? 7.895 -17.312 -3.951 1 98.94 120 VAL B C 1
ATOM 2308 O O . VAL B 1 120 ? 8.969 -16.984 -3.441 1 98.94 120 VAL B O 1
ATOM 2311 N N . TYR B 1 121 ? 7.656 -18.438 -4.426 1 98.88 121 TYR B N 1
ATOM 2312 C CA . TYR B 1 121 ? 8.695 -19.453 -4.555 1 98.88 121 TYR B CA 1
ATOM 2313 C C . TYR B 1 121 ? 9.312 -19.438 -5.949 1 98.88 121 TYR B C 1
ATOM 2315 O O . TYR B 1 121 ? 8.664 -19.828 -6.926 1 98.88 121 TYR B O 1
ATOM 2323 N N . LEU B 1 122 ? 10.547 -19.031 -6.016 1 98.81 122 LEU B N 1
ATOM 2324 C CA . LEU B 1 122 ? 11.211 -18.984 -7.312 1 98.81 122 LEU B CA 1
ATOM 2325 C C . LEU B 1 122 ? 11.891 -20.312 -7.625 1 98.81 122 LEU B C 1
ATOM 2327 O O . LEU B 1 122 ? 12.258 -21.047 -6.711 1 98.81 122 LEU B O 1
ATOM 2331 N N . SER B 1 123 ? 12.008 -20.594 -8.898 1 98.5 123 SER B N 1
ATOM 2332 C CA . SER B 1 123 ? 12.828 -21.719 -9.359 1 98.5 123 SER B CA 1
ATOM 2333 C C . SER B 1 123 ? 14.25 -21.25 -9.68 1 98.5 123 SER B C 1
ATOM 2335 O O . SER B 1 123 ? 14.531 -20.047 -9.695 1 98.5 123 SER B O 1
ATOM 2337 N N . ARG B 1 124 ? 15.086 -22.203 -9.945 1 97.38 124 ARG B N 1
ATOM 2338 C CA . ARG B 1 124 ? 16.438 -21.844 -10.359 1 97.38 124 ARG B CA 1
ATOM 2339 C C . ARG B 1 124 ? 16.422 -21.078 -11.68 1 97.38 124 ARG B C 1
ATOM 2341 O O . ARG B 1 124 ? 17.297 -20.234 -11.914 1 97.38 124 ARG B O 1
ATOM 2348 N N . GLU B 1 125 ? 15.438 -21.297 -12.469 1 97.81 125 GLU B N 1
ATOM 2349 C CA . GLU B 1 125 ? 15.344 -20.656 -13.781 1 97.81 125 GLU B CA 1
ATOM 2350 C C . GLU B 1 125 ? 14.711 -19.281 -13.68 1 97.81 125 GLU B C 1
ATOM 2352 O O . GLU B 1 125 ? 14.703 -18.516 -14.648 1 97.81 125 GLU B O 1
ATOM 2357 N N . SER B 1 126 ? 14.219 -18.859 -12.5 1 98.5 126 SER B N 1
ATOM 2358 C CA . SER B 1 126 ? 13.492 -17.609 -12.367 1 98.5 126 SER B CA 1
ATOM 2359 C C . SER B 1 126 ? 14.172 -16.688 -11.359 1 98.5 126 SER B C 1
ATOM 2361 O O . SER B 1 126 ? 13.555 -15.734 -10.867 1 98.5 126 SER B O 1
ATOM 2363 N N . LEU B 1 127 ? 15.43 -16.938 -11.07 1 98.19 127 LEU B N 1
ATOM 2364 C CA . LEU B 1 127 ? 16.125 -16.188 -10.031 1 98.19 127 LEU B CA 1
ATOM 2365 C C . LEU B 1 127 ? 16.281 -14.727 -10.438 1 98.19 127 LEU B C 1
ATOM 2367 O O . LEU B 1 127 ? 16.531 -13.867 -9.586 1 98.19 127 LEU B O 1
ATOM 2371 N N . ARG B 1 128 ? 16.156 -14.438 -11.688 1 97.56 128 ARG B N 1
ATOM 2372 C CA . ARG B 1 128 ? 16.328 -13.062 -12.156 1 97.56 128 ARG B CA 1
ATOM 2373 C C . ARG B 1 128 ? 14.977 -12.375 -12.32 1 97.56 128 ARG B C 1
ATOM 2375 O O . ARG B 1 128 ? 14.891 -11.266 -12.852 1 97.56 128 ARG B O 1
ATOM 2382 N N . CYS B 1 129 ? 13.961 -13.016 -11.914 1 98.81 129 CYS B N 1
ATOM 2383 C CA . CYS B 1 129 ? 12.617 -12.461 -11.992 1 98.81 129 CYS B CA 1
ATOM 2384 C C . CYS B 1 129 ? 12.547 -11.102 -11.312 1 98.81 129 CYS B C 1
ATOM 2386 O O . CYS B 1 129 ? 13.102 -10.914 -10.227 1 98.81 129 CYS B O 1
ATOM 2388 N N . ASP B 1 130 ? 11.867 -10.078 -12.008 1 98.81 130 ASP B N 1
ATOM 2389 C CA . ASP B 1 130 ? 11.547 -8.797 -11.383 1 98.81 130 ASP B CA 1
ATOM 2390 C C . ASP B 1 130 ? 10.281 -8.906 -10.539 1 98.81 130 ASP B C 1
ATOM 2392 O O . ASP B 1 130 ? 9.203 -9.211 -11.055 1 98.81 130 ASP B O 1
ATOM 2396 N N . ILE B 1 131 ? 10.414 -8.617 -9.305 1 98.88 131 ILE B N 1
ATOM 2397 C CA . ILE B 1 131 ? 9.242 -8.539 -8.445 1 98.88 131 ILE B CA 1
ATOM 2398 C C . ILE B 1 131 ? 8.844 -7.078 -8.25 1 98.88 131 ILE B C 1
ATOM 2400 O O . ILE B 1 131 ? 9.617 -6.289 -7.703 1 98.88 131 ILE B O 1
ATOM 2404 N N . VAL B 1 132 ? 7.691 -6.738 -8.711 1 98.69 132 VAL B N 1
ATOM 2405 C CA . VAL B 1 132 ? 7.18 -5.379 -8.586 1 98.69 132 VAL B CA 1
ATOM 2406 C C . VAL B 1 132 ? 6.055 -5.344 -7.551 1 98.69 132 VAL B C 1
ATOM 2408 O O . VAL B 1 132 ? 5.082 -6.09 -7.66 1 98.69 132 VAL B O 1
ATOM 2411 N N . SER B 1 133 ? 6.25 -4.492 -6.574 1 98.56 133 SER B N 1
ATOM 2412 C CA . SER B 1 133 ? 5.242 -4.434 -5.52 1 98.56 133 SER B CA 1
ATOM 2413 C C . SER B 1 133 ? 4.719 -3.012 -5.328 1 98.56 133 SER B C 1
ATOM 2415 O O . SER B 1 133 ? 5.434 -2.043 -5.602 1 98.56 133 SER B O 1
ATOM 2417 N N . ALA B 1 134 ? 3.504 -2.92 -4.957 1 98.25 134 ALA B N 1
ATOM 2418 C CA . ALA B 1 134 ? 2.838 -1.675 -4.586 1 98.25 134 ALA B CA 1
ATOM 2419 C C . ALA B 1 134 ? 1.698 -1.932 -3.605 1 98.25 134 ALA B C 1
ATOM 2421 O O . ALA B 1 134 ? 0.988 -2.934 -3.717 1 98.25 134 ALA B O 1
ATOM 2422 N N . ARG B 1 135 ? 1.571 -1.055 -2.684 1 98.5 135 ARG B N 1
ATOM 2423 C CA . ARG B 1 135 ? 0.448 -1.048 -1.751 1 98.5 135 ARG B CA 1
ATOM 2424 C C . ARG B 1 135 ? 0.227 -2.432 -1.149 1 98.5 135 ARG B C 1
ATOM 2426 O O . ARG B 1 135 ? -0.913 -2.883 -1.019 1 98.5 135 ARG B O 1
ATOM 2433 N N . SER B 1 136 ? 1.313 -3.123 -0.898 1 98.69 136 SER B N 1
ATOM 2434 C CA . SER B 1 136 ? 1.243 -4.504 -0.432 1 98.69 136 SER B CA 1
ATOM 2435 C C . SER B 1 136 ? 2.055 -4.699 0.845 1 98.69 136 SER B C 1
ATOM 2437 O O . SER B 1 136 ? 2.881 -3.854 1.195 1 98.69 136 SER B O 1
ATOM 2439 N N . SER B 1 137 ? 1.733 -5.836 1.55 1 98.19 137 SER B N 1
ATOM 2440 C CA . SER B 1 137 ? 2.402 -6.152 2.809 1 98.19 137 SER B CA 1
ATOM 2441 C C . SER B 1 137 ? 2.658 -7.648 2.938 1 98.19 137 SER B C 1
ATOM 2443 O O . SER B 1 137 ? 2.145 -8.445 2.146 1 98.19 137 SER B O 1
ATOM 2445 N N . GLU B 1 138 ? 3.541 -8 3.938 1 98.25 138 GLU B N 1
ATOM 2446 C CA . GLU B 1 138 ? 3.865 -9.383 4.281 1 98.25 138 GLU B CA 1
ATOM 2447 C C . GLU B 1 138 ? 4.266 -10.18 3.045 1 98.25 138 GLU B C 1
ATOM 2449 O O . GLU B 1 138 ? 3.742 -11.273 2.811 1 98.25 138 GLU B O 1
ATOM 2454 N N . MET B 1 139 ? 5.148 -9.672 2.273 1 98.62 139 MET B N 1
ATOM 2455 C CA . MET B 1 139 ? 5.664 -10.336 1.08 1 98.62 139 MET B CA 1
ATOM 2456 C C . MET B 1 139 ? 7.008 -10.992 1.361 1 98.62 139 MET B C 1
ATOM 2458 O O . MET B 1 139 ? 7.871 -10.398 2.01 1 98.62 139 MET B O 1
ATOM 2462 N N . ASN B 1 140 ? 7.121 -12.203 0.886 1 98.69 140 ASN B N 1
ATOM 2463 C CA . ASN B 1 140 ? 8.367 -12.945 1.025 1 98.69 140 ASN B CA 1
ATOM 2464 C C . ASN B 1 140 ? 8.734 -13.672 -0.266 1 98.69 140 ASN B C 1
ATOM 2466 O O . ASN B 1 140 ? 7.867 -14.219 -0.943 1 98.69 140 ASN B O 1
ATOM 2470 N N . ILE B 1 141 ? 9.992 -13.633 -0.536 1 98.88 141 ILE B N 1
ATOM 2471 C CA . ILE B 1 141 ? 10.523 -14.391 -1.663 1 98.88 141 ILE B CA 1
ATOM 2472 C C . ILE B 1 141 ? 11.336 -15.57 -1.149 1 98.88 141 ILE B C 1
ATOM 2474 O O . ILE B 1 141 ? 12.219 -15.406 -0.308 1 98.88 141 ILE B O 1
ATOM 2478 N N . LEU B 1 142 ? 10.961 -16.703 -1.534 1 98.75 142 LEU B N 1
ATOM 2479 C CA . LEU B 1 142 ? 11.695 -17.922 -1.179 1 98.75 142 LEU B CA 1
ATOM 2480 C C . LEU B 1 142 ? 12.625 -18.344 -2.309 1 98.75 142 LEU B C 1
ATOM 2482 O O . LEU B 1 142 ? 12.172 -18.641 -3.416 1 98.75 142 LEU B O 1
ATOM 2486 N N . ILE B 1 143 ? 13.898 -18.391 -2.061 1 98.62 143 ILE B N 1
ATOM 2487 C CA . ILE B 1 143 ? 14.961 -18.688 -3.016 1 98.62 143 ILE B CA 1
ATOM 2488 C C . ILE B 1 143 ? 15.422 -20.125 -2.85 1 98.62 143 ILE B C 1
ATOM 2490 O O . ILE B 1 143 ? 15.742 -20.562 -1.738 1 98.62 143 ILE B O 1
ATOM 2494 N N . PRO B 1 144 ? 15.422 -20.812 -3.992 1 97.94 144 PRO B N 1
ATOM 2495 C CA . PRO B 1 144 ? 15.953 -22.172 -3.869 1 97.94 144 PRO B CA 1
ATOM 2496 C C . PRO B 1 144 ? 17.469 -22.203 -3.646 1 97.94 144 PRO B C 1
ATOM 2498 O O . PRO B 1 144 ? 18.219 -21.562 -4.391 1 97.94 144 PRO B O 1
ATOM 2501 N N . GLN B 1 145 ? 17.844 -22.734 -2.607 1 94 145 GLN B N 1
ATOM 2502 C CA . GLN B 1 145 ? 19.234 -23 -2.287 1 94 145 GLN B CA 1
ATOM 2503 C C . GLN B 1 145 ? 19.453 -24.469 -1.964 1 94 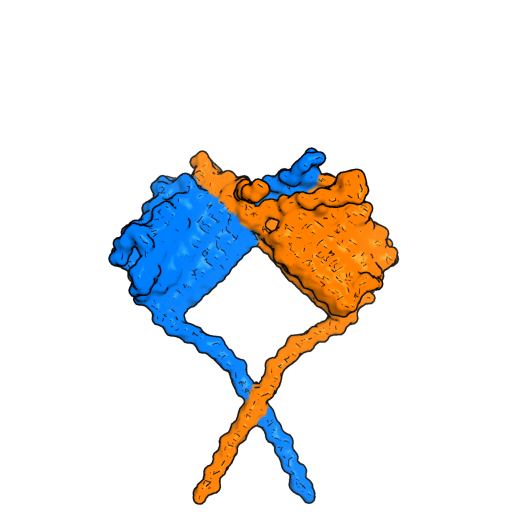145 GLN B C 1
ATOM 2505 O O . GLN B 1 145 ? 19.047 -24.938 -0.903 1 94 145 GLN B O 1
ATOM 2510 N N . GLU B 1 146 ? 20.109 -25.125 -2.893 1 88.5 146 GLU B N 1
ATOM 2511 C CA . GLU B 1 146 ? 20.281 -26.562 -2.781 1 88.5 146 GLU B CA 1
ATOM 2512 C C . GLU B 1 146 ? 18.953 -27.281 -2.586 1 88.5 146 GLU B C 1
ATOM 2514 O O . GLU B 1 146 ? 18.078 -27.203 -3.447 1 88.5 146 GLU B O 1
ATOM 2519 N N . ASP B 1 147 ? 18.562 -27.875 -1.478 1 88.75 147 ASP B N 1
ATOM 2520 C CA . ASP B 1 147 ? 17.344 -28.656 -1.278 1 88.75 147 ASP B CA 1
ATOM 2521 C C . ASP B 1 147 ? 16.391 -27.953 -0.321 1 88.75 147 ASP B C 1
ATOM 2523 O O . ASP B 1 147 ? 15.492 -28.562 0.248 1 88.75 147 ASP B O 1
ATOM 2527 N N . GLU B 1 148 ? 16.641 -26.688 -0.188 1 96.44 148 GLU B N 1
ATOM 2528 C CA . GLU B 1 148 ? 15.766 -25.922 0.707 1 96.44 148 GLU B CA 1
ATOM 2529 C C . GLU B 1 148 ? 15.422 -24.562 0.116 1 96.44 148 GLU B C 1
ATOM 2531 O O . GLU B 1 148 ? 16.016 -24.141 -0.88 1 96.44 148 GLU B O 1
ATOM 2536 N N . PHE B 1 149 ? 14.484 -24 0.652 1 97.94 149 PHE B N 1
ATOM 2537 C CA . PHE B 1 149 ? 14.148 -22.609 0.333 1 97.94 149 PHE B CA 1
ATOM 2538 C C . PHE B 1 149 ? 14.57 -21.688 1.464 1 97.94 149 PHE B C 1
ATOM 2540 O O . PHE B 1 149 ? 14.414 -22.016 2.641 1 97.94 149 PHE B O 1
ATOM 2547 N N . LYS B 1 150 ? 15.25 -20.641 1.077 1 98 150 LYS B N 1
ATOM 2548 C CA . LYS B 1 150 ? 15.5 -19.562 2.029 1 98 150 LYS B CA 1
ATOM 2549 C C . LYS B 1 150 ? 14.531 -18.391 1.812 1 98 150 LYS B C 1
ATOM 2551 O O . LYS B 1 150 ? 14.305 -17.984 0.675 1 98 150 LYS B O 1
ATOM 2556 N N . GLU B 1 151 ? 14 -17.922 2.846 1 98.38 151 GLU B N 1
ATOM 2557 C CA . GLU B 1 151 ? 12.969 -16.875 2.791 1 98.38 151 GLU B CA 1
ATOM 2558 C C . GLU B 1 151 ? 13.562 -15.492 3.016 1 98.38 151 GLU B C 1
ATOM 2560 O O . GLU B 1 151 ? 14.359 -15.297 3.941 1 98.38 151 GLU B O 1
ATOM 2565 N N . PHE B 1 152 ? 13.227 -14.516 2.188 1 98.12 152 PHE B N 1
ATOM 2566 C CA . PHE B 1 152 ? 13.641 -13.125 2.303 1 98.12 152 PHE B CA 1
ATOM 2567 C C . PHE B 1 152 ? 12.43 -12.195 2.256 1 98.12 152 PHE B C 1
ATOM 2569 O O . PHE B 1 152 ? 11.609 -12.273 1.34 1 98.12 152 PHE B O 1
ATOM 2576 N N . PRO B 1 153 ? 12.266 -11.344 3.168 1 98.19 153 PRO B N 1
ATOM 2577 C CA . PRO B 1 153 ? 11.148 -10.391 3.131 1 98.19 153 PRO B CA 1
ATOM 2578 C C . PRO B 1 153 ? 11.352 -9.281 2.098 1 98.19 153 PRO B C 1
ATOM 2580 O O . PRO B 1 153 ? 12.492 -8.883 1.834 1 98.19 153 PRO B O 1
ATOM 2583 N N . VAL B 1 154 ? 10.289 -8.867 1.465 1 98.25 154 VAL B N 1
ATOM 2584 C CA . VAL B 1 154 ? 10.289 -7.691 0.599 1 98.25 154 VAL B CA 1
ATOM 2585 C C . VAL B 1 154 ? 9.938 -6.449 1.415 1 98.25 154 VAL B C 1
ATOM 2587 O O . VAL B 1 154 ? 9 -6.469 2.217 1 98.25 154 VAL B O 1
ATOM 2590 N N . PRO B 1 155 ? 10.734 -5.344 1.248 1 97.31 155 PRO B N 1
ATOM 2591 C CA . PRO B 1 155 ? 10.406 -4.133 2.006 1 97.31 155 PRO B CA 1
ATOM 2592 C C . PRO B 1 155 ? 8.984 -3.641 1.746 1 97.31 155 PRO B C 1
ATOM 2594 O O . PRO B 1 155 ? 8.5 -3.709 0.613 1 97.31 155 PRO B O 1
ATOM 2597 N N . GLU B 1 156 ? 8.344 -3.135 2.795 1 96.75 156 GLU B N 1
ATOM 2598 C CA . GLU B 1 156 ? 6.977 -2.627 2.689 1 96.75 156 GLU B CA 1
ATOM 2599 C C . GLU B 1 156 ? 6.887 -1.177 3.154 1 96.75 156 GLU B C 1
ATOM 2601 O O . GLU B 1 156 ? 5.859 -0.523 2.977 1 96.75 156 GLU B O 1
ATOM 2606 N N . GLN B 1 157 ? 7.875 -0.695 3.738 1 98.12 157 GLN B N 1
ATOM 2607 C CA . GLN B 1 157 ? 7.949 0.677 4.227 1 98.12 157 GLN B CA 1
ATOM 2608 C C . GLN B 1 157 ? 9.172 1.396 3.672 1 98.12 157 GLN B C 1
ATOM 2610 O O . GLN B 1 157 ? 10.258 0.816 3.6 1 98.12 157 GLN B O 1
ATOM 2615 N N . PHE B 1 158 ? 9.008 2.674 3.383 1 98.19 158 PHE B N 1
ATOM 2616 C CA . PHE B 1 158 ? 10.062 3.422 2.709 1 98.19 158 PHE B CA 1
ATOM 2617 C C . PHE B 1 158 ? 10.203 4.816 3.309 1 98.19 158 PHE B C 1
ATOM 2619 O O . PHE B 1 158 ? 9.211 5.449 3.668 1 98.19 158 PHE B O 1
ATOM 2626 N N . LYS B 1 159 ? 11.438 5.258 3.383 1 98.31 159 LYS B N 1
ATOM 2627 C CA . LYS B 1 159 ? 11.766 6.605 3.84 1 98.31 159 LYS B CA 1
ATOM 2628 C C . LYS B 1 159 ? 12.141 7.508 2.666 1 98.31 159 LYS B C 1
ATOM 2630 O O . LYS B 1 159 ? 12.969 7.137 1.827 1 98.31 159 LYS B O 1
ATOM 2635 N N . THR B 1 160 ? 11.508 8.602 2.537 1 98.19 160 THR B N 1
ATOM 2636 C CA . THR B 1 160 ? 11.781 9.617 1.528 1 98.19 160 THR B CA 1
ATOM 2637 C C . THR B 1 160 ? 12.273 10.906 2.18 1 98.19 160 THR B C 1
ATOM 2639 O O . THR B 1 160 ? 11.688 11.383 3.158 1 98.19 160 THR B O 1
ATOM 2642 N N . VAL B 1 161 ? 13.328 11.492 1.66 1 98.38 161 VAL B N 1
ATOM 2643 C CA . VAL B 1 161 ? 13.898 12.727 2.193 1 98.38 161 VAL B CA 1
ATOM 2644 C C . VAL B 1 161 ? 14.227 13.68 1.048 1 98.38 161 VAL B C 1
ATOM 2646 O O . VAL B 1 161 ? 14.531 13.242 -0.064 1 98.38 161 VAL B O 1
ATOM 2649 N N . TRP B 1 162 ? 14.07 14.93 1.314 1 98.25 162 TRP B N 1
ATOM 2650 C CA . TRP B 1 162 ? 14.539 15.961 0.394 1 98.25 162 TRP B CA 1
ATOM 2651 C C . TRP B 1 162 ? 16.047 16.141 0.504 1 98.25 162 TRP B C 1
ATOM 2653 O O . TRP B 1 162 ? 16.578 16.391 1.593 1 98.25 162 TRP B O 1
ATOM 2663 N N . ASP B 1 163 ? 16.672 16 -0.639 1 96.62 163 ASP B N 1
ATOM 2664 C CA . ASP B 1 163 ? 18.125 16.062 -0.554 1 96.62 163 ASP B CA 1
ATOM 2665 C C . ASP B 1 163 ? 18.641 17.453 -0.976 1 96.62 163 ASP B C 1
ATOM 2667 O O . ASP B 1 163 ? 19.844 17.641 -1.178 1 96.62 163 ASP B O 1
ATOM 2671 N N . GLY B 1 164 ? 17.781 18.375 -1.183 1 95.06 164 GLY B N 1
ATOM 2672 C CA . GLY B 1 164 ? 18.141 19.703 -1.646 1 95.06 164 GLY B CA 1
ATOM 2673 C C . GLY B 1 164 ? 17.734 19.953 -3.086 1 95.06 164 GLY B C 1
ATOM 2674 O O . GLY B 1 164 ? 17.594 21.109 -3.498 1 95.06 164 GLY B O 1
ATOM 2675 N N . SER B 1 165 ? 17.562 18.859 -3.82 1 95.12 165 SER B N 1
ATOM 2676 C CA . SER B 1 165 ? 17.234 19.016 -5.234 1 95.12 165 SER B CA 1
ATOM 2677 C C . SER B 1 165 ? 16.109 18.062 -5.645 1 95.12 165 SER B C 1
ATOM 2679 O O . SER B 1 165 ? 15.281 18.406 -6.492 1 95.12 165 SER B O 1
ATOM 2681 N N . LYS B 1 166 ? 16.109 16.938 -5.059 1 96.38 166 LYS B N 1
ATOM 2682 C CA . LYS B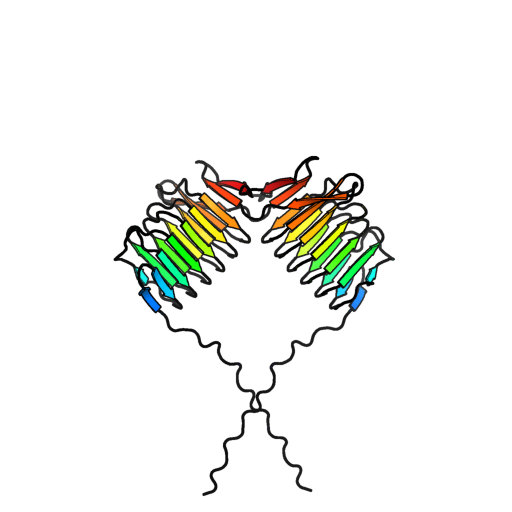 1 166 ? 15.102 15.922 -5.367 1 96.38 166 LYS B CA 1
ATOM 2683 C C . LYS B 1 166 ? 14.766 15.086 -4.137 1 96.38 166 LYS B C 1
ATOM 2685 O O . LYS B 1 166 ? 15.406 15.219 -3.094 1 96.38 166 LYS B O 1
ATOM 2690 N N . LEU B 1 167 ? 13.703 14.32 -4.328 1 97.38 167 LEU B N 1
ATOM 2691 C CA . LEU B 1 167 ? 13.375 13.344 -3.293 1 97.38 167 LEU B CA 1
ATOM 2692 C C . LEU B 1 167 ? 14.195 12.07 -3.473 1 97.38 167 LEU B C 1
ATOM 2694 O O . LEU B 1 167 ? 14.391 11.602 -4.598 1 97.38 167 LEU B O 1
ATOM 2698 N N . ALA B 1 168 ? 14.727 11.594 -2.348 1 97.56 168 ALA B N 1
ATOM 2699 C CA . ALA B 1 168 ? 15.375 10.289 -2.299 1 97.56 168 ALA B CA 1
ATOM 2700 C C . ALA B 1 168 ? 14.578 9.305 -1.446 1 97.56 168 ALA B C 1
ATOM 2702 O O . ALA B 1 168 ? 14.266 9.594 -0.289 1 97.56 168 ALA B O 1
ATOM 2703 N N . THR B 1 169 ? 14.281 8.141 -2.057 1 97.44 169 THR B N 1
ATOM 2704 C CA . THR B 1 169 ? 13.469 7.141 -1.368 1 97.44 169 THR B CA 1
ATOM 2705 C C . THR B 1 169 ? 14.234 5.828 -1.232 1 97.44 169 THR B C 1
ATOM 2707 O O . THR B 1 169 ? 14.828 5.344 -2.199 1 97.44 169 THR B O 1
ATOM 2710 N N . GLU B 1 170 ? 14.195 5.332 -0.016 1 96.62 170 GLU B N 1
ATOM 2711 C CA . GLU B 1 170 ? 14.844 4.051 0.246 1 96.62 170 GLU B CA 1
ATOM 2712 C C . GLU B 1 170 ? 14.016 3.195 1.198 1 96.62 170 GLU B C 1
ATOM 2714 O O . GLU B 1 170 ? 13.242 3.723 2.004 1 96.62 170 GLU B O 1
ATOM 2719 N N . PRO B 1 171 ? 14.18 1.817 1.114 1 97.25 171 PRO B N 1
ATOM 2720 C CA . PRO B 1 171 ? 13.516 0.978 2.115 1 97.25 171 PRO B CA 1
ATOM 2721 C C . PRO B 1 171 ? 14.008 1.255 3.535 1 97.25 171 PRO B C 1
ATOM 2723 O O . PRO B 1 171 ? 15.188 1.556 3.736 1 97.25 171 PRO B O 1
ATOM 2726 N N . THR B 1 172 ? 12.961 1.203 4.422 1 94.94 172 THR B N 1
ATOM 2727 C CA . THR B 1 172 ? 13.375 1.347 5.816 1 94.94 172 THR B CA 1
ATOM 2728 C C . THR B 1 172 ? 14.062 0.078 6.309 1 94.94 172 THR B C 1
ATOM 2730 O O . THR B 1 172 ? 13.758 -1.022 5.844 1 94.94 172 THR B O 1
ATOM 2733 N N . GLU B 1 173 ? 15.188 0.172 6.957 1 71.38 173 GLU B N 1
ATOM 2734 C CA . GLU B 1 173 ? 15.906 -1.006 7.426 1 71.38 173 GLU B CA 1
ATOM 2735 C C . GLU B 1 173 ? 15.016 -1.901 8.273 1 71.38 173 GLU B C 1
ATOM 2737 O O . GLU B 1 173 ? 14.289 -1.416 9.148 1 71.38 173 GLU B O 1
ATOM 2742 N N . ILE B 1 174 ? 14.32 -2.764 7.621 1 55.75 174 ILE B N 1
ATOM 2743 C CA . ILE B 1 174 ? 13.742 -3.758 8.516 1 55.75 174 ILE B CA 1
ATOM 2744 C C . ILE B 1 174 ? 14.812 -4.27 9.484 1 55.75 174 ILE B C 1
ATOM 2746 O O . ILE B 1 174 ? 15.922 -4.609 9.062 1 55.75 174 ILE B O 1
ATOM 2750 N N . ALA B 1 175 ? 14.758 -3.678 10.688 1 39.97 175 ALA B N 1
ATOM 2751 C CA . ALA B 1 175 ? 15.695 -4.391 11.555 1 39.97 175 ALA B CA 1
ATOM 2752 C C . ALA B 1 175 ? 15.602 -5.898 11.328 1 39.97 175 ALA B C 1
ATOM 2754 O O . ALA B 1 175 ? 14.578 -6.52 11.625 1 39.97 175 ALA B O 1
ATOM 2755 N N . GLY B 1 176 ? 16 -6.336 10.312 1 27.94 176 GLY B N 1
ATOM 2756 C CA . GLY B 1 176 ? 16.234 -7.773 10.297 1 27.94 176 GLY B CA 1
ATOM 2757 C C . GLY B 1 176 ? 16.953 -8.273 11.531 1 27.94 176 GLY B C 1
ATOM 2758 O O . GLY B 1 176 ? 17.656 -7.504 12.203 1 27.94 176 GLY B O 1
#

Radius of gyration: 26.06 Å; Cα contacts (8 Å, |Δi|>4): 983; chains: 2; bounding box: 84×62×56 Å

Foldseek 3Di:
DPPPPDPDPPPPPDPPPPQDDFDFDDDPQETEGERAEQEEPAEAEDHDADHEYEHYNYELYEYEYEDEYAEYEAYCYENYEYEYEYYDEEYEYECYEAYEYEYNHEYAEYEYENYEHYEYEYDPRHPNHHYHYDNYDNYWYWYDDPPGTDIDDDADDWDWDDPPPDIDIDGDPPVD/DPPPPDPDPPPPPDPPPPQDDFDFDDDPQETEGERAEQEEPAEAEDHDADHEYEHYNYELYEYEYEDEYAEYEAYCYENYEYEYEYYNEEYEYENYEAYEYEYNHEYAEYEYECYEHYEYEYDPRHPNHHYHYDNYDNYWYWYDDPPGTDIDDDADDWDWDDPPPDIDIDGDPPVD